Protein AF-A0A831P0S3-F1 (afdb_monomer)

Mean predicted aligned error: 8.14 Å

Secondary structure (DSSP, 8-state):
------S---S--PPPHHHHHHHHHHHHHHHHHHHHTTPEE----SEEETHHHHSTTTS-HHHHTTB-EEE-TTSS---EEEE-S-HHHHHHHHHHHHTTT-S-EEEEEEEEEEEE-TTS--EEEEEEEEEEEES--SHHHHHHHHHHHHHHHHHHT----------HHHHHHHHHHHS-HHHHHHHHHHHHTT-HHHHHTTS-SSHHHHHHHHHHH---SSHHHHHHHHHHS-TTSTTHHHH--

Structure (mmCIF, N/CA/C/O backbone):
data_AF-A0A831P0S3-F1
#
_entry.id   AF-A0A831P0S3-F1
#
loop_
_atom_site.group_PDB
_atom_site.id
_atom_site.type_symbol
_atom_site.label_atom_id
_atom_site.label_alt_id
_atom_site.label_comp_id
_atom_site.label_asym_id
_atom_site.label_entity_id
_atom_site.label_seq_id
_atom_site.pdbx_PDB_ins_code
_atom_site.Cartn_x
_atom_site.Cartn_y
_atom_site.Cartn_z
_atom_site.occupancy
_atom_site.B_iso_or_equiv
_atom_site.auth_seq_id
_atom_site.auth_comp_id
_atom_site.auth_asym_id
_atom_site.auth_atom_id
_atom_site.pdbx_PDB_model_num
ATOM 1 N N . MET A 1 1 ? 1.242 -45.789 -4.455 1.00 35.47 1 MET A N 1
ATOM 2 C CA . MET A 1 1 ? 2.510 -45.052 -4.654 1.00 35.47 1 MET A CA 1
ATOM 3 C C . MET A 1 1 ? 2.422 -43.743 -3.877 1.00 35.47 1 MET A C 1
ATOM 5 O O . MET A 1 1 ? 1.625 -42.890 -4.239 1.00 35.47 1 MET A O 1
ATOM 9 N N . LYS A 1 2 ? 3.128 -43.630 -2.744 1.00 31.50 2 LYS A N 1
ATOM 10 C CA . LYS A 1 2 ? 3.191 -42.402 -1.935 1.00 31.50 2 LYS A CA 1
ATOM 11 C C . LYS A 1 2 ? 4.230 -41.475 -2.572 1.00 31.50 2 LYS A C 1
ATOM 13 O O . LYS A 1 2 ? 5.406 -41.814 -2.548 1.00 31.50 2 LYS A O 1
ATOM 18 N N . ASN A 1 3 ? 3.820 -40.332 -3.121 1.00 32.34 3 ASN A N 1
ATOM 19 C CA . ASN A 1 3 ? 4.772 -39.299 -3.529 1.00 32.34 3 ASN A CA 1
ATOM 20 C C . ASN A 1 3 ? 5.116 -38.428 -2.320 1.00 32.34 3 ASN A C 1
ATOM 22 O O . ASN A 1 3 ? 4.375 -37.522 -1.947 1.00 32.34 3 ASN A O 1
ATOM 26 N N . HIS A 1 4 ? 6.256 -38.735 -1.707 1.00 34.88 4 HIS A N 1
ATOM 27 C CA . HIS A 1 4 ? 6.994 -37.810 -0.860 1.00 34.88 4 HIS A CA 1
ATOM 28 C C . HIS A 1 4 ? 7.481 -36.629 -1.707 1.00 34.88 4 HIS A C 1
ATOM 30 O O . HIS A 1 4 ? 8.323 -36.803 -2.583 1.00 34.88 4 HIS A O 1
ATOM 36 N N . ARG A 1 5 ? 6.990 -35.420 -1.425 1.00 37.34 5 ARG A N 1
ATOM 37 C CA . ARG A 1 5 ? 7.710 -34.183 -1.751 1.00 37.34 5 ARG A CA 1
ATOM 38 C C . ARG A 1 5 ? 8.283 -33.628 -0.453 1.00 37.34 5 ARG A C 1
ATOM 40 O O . ARG A 1 5 ? 7.625 -32.866 0.243 1.00 37.34 5 ARG A O 1
ATOM 47 N N . ASN A 1 6 ? 9.495 -34.069 -0.129 1.00 34.50 6 ASN A N 1
ATOM 48 C CA . ASN A 1 6 ? 10.379 -33.368 0.793 1.00 34.50 6 ASN A CA 1
ATOM 49 C C . ASN A 1 6 ? 11.267 -32.422 -0.020 1.00 34.50 6 ASN A C 1
ATOM 51 O O . ASN A 1 6 ? 11.887 -32.864 -0.982 1.00 34.50 6 ASN A O 1
ATOM 55 N N . GLY A 1 7 ? 11.388 -31.179 0.448 1.00 37.25 7 GLY A N 1
ATOM 56 C CA . GLY A 1 7 ? 12.599 -30.374 0.285 1.00 37.25 7 GLY A CA 1
ATOM 57 C C . GLY A 1 7 ? 12.666 -29.483 -0.955 1.00 37.25 7 GLY A C 1
ATOM 58 O O . GLY A 1 7 ? 12.830 -29.973 -2.064 1.00 37.25 7 GLY A O 1
ATOM 59 N N . ILE A 1 8 ? 12.679 -28.171 -0.691 1.00 36.34 8 ILE A N 1
ATOM 60 C CA . ILE A 1 8 ? 12.805 -27.008 -1.590 1.00 36.34 8 ILE A CA 1
ATOM 61 C C . ILE A 1 8 ? 11.439 -26.474 -2.039 1.00 36.34 8 ILE A C 1
ATOM 63 O O . ILE A 1 8 ? 10.885 -26.862 -3.065 1.00 36.34 8 ILE A O 1
ATOM 67 N N . GLY A 1 9 ? 10.888 -25.559 -1.233 1.00 39.25 9 GLY A N 1
ATOM 68 C CA . GLY A 1 9 ? 9.777 -24.705 -1.645 1.00 39.25 9 GLY A CA 1
ATOM 69 C C . GLY A 1 9 ? 10.228 -23.884 -2.847 1.00 39.25 9 GLY A C 1
ATOM 70 O O . GLY A 1 9 ? 11.102 -23.033 -2.719 1.00 39.25 9 GLY A O 1
ATOM 71 N N . SER A 1 10 ? 9.709 -24.195 -4.033 1.00 42.91 10 SER A N 1
ATOM 72 C CA . SER A 1 10 ? 10.077 -23.466 -5.239 1.00 42.91 10 SER A CA 1
ATOM 73 C C . SER A 1 10 ? 9.568 -22.035 -5.123 1.00 42.91 10 SER A C 1
ATOM 75 O O . SER A 1 10 ? 8.361 -21.818 -5.053 1.00 42.91 10 SER A O 1
ATOM 77 N N . ALA A 1 11 ? 10.482 -21.068 -5.177 1.00 53.12 11 ALA A N 1
ATOM 78 C CA . ALA A 1 11 ? 10.234 -19.632 -5.326 1.00 53.12 11 ALA A CA 1
ATOM 79 C C . ALA A 1 11 ? 9.573 -19.260 -6.680 1.00 53.12 11 ALA A C 1
ATOM 81 O O . ALA A 1 11 ? 9.816 -18.193 -7.236 1.00 53.12 11 ALA A O 1
ATOM 82 N N . ARG A 1 12 ? 8.788 -20.176 -7.257 1.00 58.75 12 ARG A N 1
ATOM 83 C CA . ARG A 1 12 ? 8.132 -20.069 -8.556 1.00 58.75 12 ARG A CA 1
ATOM 84 C C . ARG A 1 12 ? 6.642 -20.318 -8.364 1.00 58.75 12 ARG A C 1
ATOM 86 O O . ARG A 1 12 ? 6.242 -21.414 -7.972 1.00 58.75 12 ARG A O 1
ATOM 93 N N . SER A 1 13 ? 5.849 -19.292 -8.634 1.00 67.69 13 SER A N 1
ATOM 94 C CA . SER A 1 13 ? 4.396 -19.301 -8.477 1.00 67.69 13 SER A CA 1
ATOM 95 C C . SER A 1 13 ? 3.731 -19.620 -9.819 1.00 67.69 13 SER A C 1
ATOM 97 O O . SER A 1 13 ? 3.071 -18.775 -10.411 1.00 67.69 13 SER A O 1
ATOM 99 N N . ASP A 1 14 ? 3.938 -20.824 -10.353 1.00 84.00 14 ASP A N 1
ATOM 100 C CA . ASP A 1 14 ? 3.234 -21.226 -11.576 1.00 84.00 14 ASP A CA 1
ATOM 101 C C . ASP A 1 14 ? 1.739 -21.432 -11.255 1.00 84.00 14 ASP A C 1
ATOM 103 O O . ASP A 1 14 ? 1.392 -22.227 -10.379 1.00 84.00 14 ASP A O 1
ATOM 107 N N . LEU A 1 15 ? 0.845 -20.721 -11.954 1.00 87.12 15 LEU A N 1
ATOM 108 C CA . LEU A 1 15 ? -0.606 -20.901 -11.824 1.00 87.12 15 LEU A CA 1
ATOM 109 C C . LEU A 1 15 ? -1.078 -22.046 -12.724 1.00 87.12 15 LEU A C 1
ATOM 111 O O . LEU A 1 15 ? -0.823 -22.048 -13.931 1.00 87.12 15 LEU A O 1
ATOM 115 N N . LEU A 1 16 ? -1.800 -23.011 -12.154 1.00 91.62 16 LEU A N 1
ATOM 116 C CA . LEU A 1 16 ? -2.387 -24.106 -12.923 1.00 91.62 16 LEU A CA 1
ATOM 117 C C . LEU A 1 16 ? -3.651 -23.624 -13.662 1.00 91.62 16 LEU A C 1
ATOM 119 O O . LEU A 1 16 ? -4.238 -22.607 -13.282 1.00 91.62 16 LEU A O 1
ATOM 123 N N . PRO A 1 17 ? -4.135 -24.348 -14.691 1.00 92.69 17 PRO A N 1
ATOM 124 C CA . PRO A 1 17 ? -5.321 -23.938 -15.448 1.00 92.69 17 PRO A CA 1
ATOM 125 C C . PRO A 1 17 ? -6.548 -23.615 -14.576 1.00 92.69 17 PRO A C 1
ATOM 127 O O . PRO A 1 17 ? -7.247 -22.636 -14.824 1.00 92.69 17 PRO A O 1
ATOM 130 N N . GLN A 1 18 ? -6.784 -24.386 -13.512 1.00 90.31 18 GLN A N 1
ATOM 131 C CA . GLN A 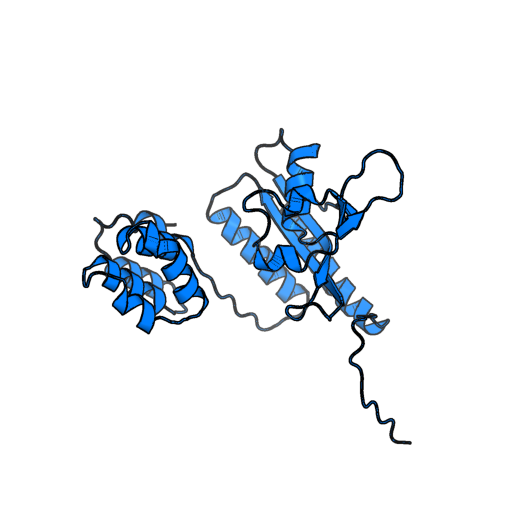1 18 ? -7.872 -24.138 -12.563 1.00 90.31 18 GLN A CA 1
ATOM 132 C C . GLN A 1 18 ? -7.665 -22.888 -11.693 1.00 90.31 18 GLN A C 1
ATOM 134 O O . GLN A 1 18 ? -8.642 -22.272 -11.262 1.00 90.31 18 GLN A O 1
ATOM 139 N N . ASP A 1 19 ? -6.414 -22.504 -11.438 1.00 91.31 19 ASP A N 1
ATOM 140 C CA . ASP A 1 19 ? -6.083 -21.315 -10.654 1.00 91.31 19 ASP A CA 1
ATOM 141 C C . ASP A 1 19 ? -6.274 -20.060 -11.503 1.00 91.31 19 ASP A C 1
ATOM 143 O O . ASP A 1 19 ? -6.833 -19.076 -11.021 1.00 91.31 19 ASP A O 1
ATOM 147 N N . ILE A 1 20 ? -5.934 -20.129 -12.796 1.00 93.19 20 ILE A N 1
ATOM 148 C CA . ILE A 1 20 ? -6.178 -19.048 -13.759 1.00 93.19 20 ILE A CA 1
ATOM 149 C C . ILE A 1 20 ? -7.663 -18.684 -13.826 1.00 93.19 20 ILE A C 1
ATOM 151 O O . ILE A 1 20 ? -7.983 -17.502 -13.872 1.00 93.19 20 ILE A O 1
ATOM 155 N N . ILE A 1 21 ? -8.584 -19.651 -13.769 1.00 93.44 21 ILE A N 1
ATOM 156 C CA . ILE A 1 21 ? -10.031 -19.358 -13.770 1.00 93.44 21 ILE A CA 1
ATOM 157 C C . ILE A 1 21 ? -10.412 -18.475 -12.572 1.00 93.44 21 ILE A C 1
ATOM 159 O O . ILE A 1 21 ? -11.120 -17.480 -12.726 1.00 93.44 21 ILE A O 1
ATOM 163 N N . LYS A 1 22 ? -9.915 -18.809 -11.376 1.00 91.69 22 LYS A N 1
ATOM 164 C CA . LYS A 1 22 ? -10.160 -18.022 -10.156 1.00 91.69 22 LYS A CA 1
ATOM 165 C C . LYS A 1 22 ? -9.485 -16.654 -10.231 1.00 91.69 22 LYS A C 1
ATOM 167 O O . LYS A 1 22 ? -10.077 -15.657 -9.832 1.00 91.69 22 LYS A O 1
ATOM 172 N N . PHE A 1 23 ? -8.276 -16.614 -10.780 1.00 92.81 23 PHE A N 1
ATOM 173 C CA . PHE A 1 23 ? -7.510 -15.393 -10.976 1.00 92.81 23 PHE A CA 1
ATOM 174 C C . PHE A 1 23 ? -8.245 -14.420 -11.910 1.00 92.81 23 PHE A C 1
ATOM 176 O O . PHE A 1 23 ? -8.525 -13.289 -11.522 1.00 92.81 23 PHE A O 1
ATOM 183 N N . ARG A 1 24 ? -8.694 -14.893 -13.081 1.00 95.00 24 ARG A N 1
ATOM 184 C CA . ARG A 1 24 ? -9.491 -14.104 -14.035 1.00 95.00 24 ARG A CA 1
ATOM 185 C C . ARG A 1 24 ? -10.815 -13.630 -13.443 1.00 95.00 24 ARG A C 1
ATOM 187 O O . ARG A 1 24 ? -11.241 -12.520 -13.752 1.00 95.00 24 ARG A O 1
ATOM 194 N N . LYS A 1 25 ? -11.460 -14.429 -12.583 1.00 95.25 25 LYS A N 1
ATOM 195 C CA . LYS A 1 25 ? -12.675 -14.003 -11.868 1.00 95.25 25 LYS A CA 1
ATOM 196 C C . LYS A 1 25 ? -12.403 -12.764 -11.008 1.00 95.25 25 LYS A C 1
ATOM 198 O O . LYS A 1 25 ? -13.195 -11.829 -11.043 1.00 95.25 25 LYS A O 1
ATOM 203 N N . MET A 1 26 ? -11.289 -12.752 -10.274 1.00 95.75 26 MET A N 1
ATOM 204 C CA . MET A 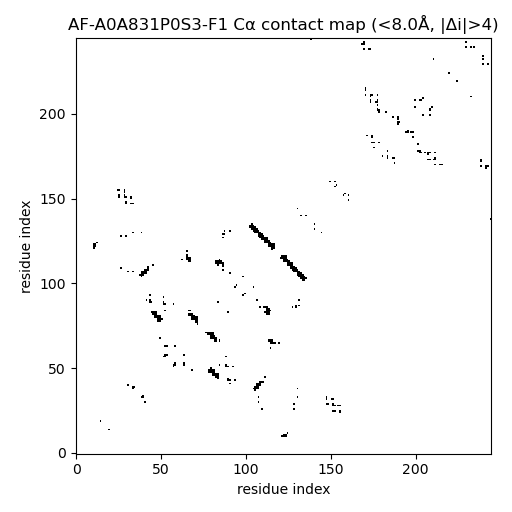1 26 ? -10.889 -11.615 -9.440 1.00 95.75 26 MET A CA 1
ATOM 205 C C . MET A 1 26 ? -10.561 -10.375 -10.285 1.00 95.75 26 MET A C 1
ATOM 207 O O . MET A 1 26 ? -11.067 -9.295 -9.999 1.00 95.75 26 MET A O 1
ATOM 211 N N . GLU A 1 27 ? -9.767 -10.531 -11.348 1.00 96.81 27 GLU A N 1
ATOM 212 C CA . GLU A 1 27 ? -9.429 -9.430 -12.263 1.00 96.81 27 GLU A CA 1
ATOM 213 C C . GLU A 1 27 ? -10.676 -8.825 -12.922 1.00 96.81 27 GLU A C 1
ATOM 215 O O . GLU A 1 27 ? -10.832 -7.608 -12.963 1.00 96.81 27 GLU A O 1
ATOM 220 N N . THR A 1 28 ? -11.590 -9.677 -13.400 1.00 97.44 28 THR A N 1
ATOM 221 C CA . THR A 1 28 ? -12.838 -9.242 -14.044 1.00 97.44 28 THR A CA 1
ATOM 222 C C . THR A 1 28 ? -13.712 -8.484 -13.054 1.00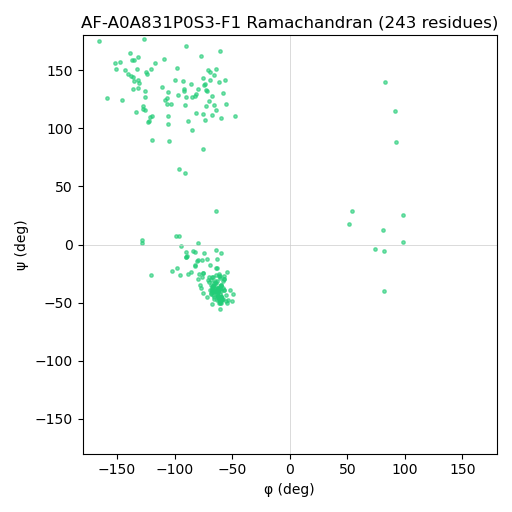 97.44 28 THR A C 1
ATOM 224 O O . THR A 1 28 ? -14.168 -7.385 -13.359 1.00 97.44 28 THR A O 1
ATOM 227 N N . ALA A 1 29 ? -13.896 -9.033 -11.846 1.00 97.62 29 ALA A N 1
ATOM 228 C CA . ALA A 1 29 ? -14.642 -8.362 -10.790 1.00 97.62 29 ALA A CA 1
ATOM 229 C C . ALA A 1 29 ? -14.059 -6.970 -10.510 1.00 97.62 29 ALA A C 1
ATOM 231 O O . ALA A 1 29 ? -14.801 -5.993 -10.514 1.00 97.62 29 ALA A O 1
ATOM 232 N N . PHE A 1 30 ? -12.739 -6.871 -10.350 1.00 98.25 30 PHE A N 1
ATOM 233 C CA . PHE A 1 30 ? -12.043 -5.616 -10.086 1.00 98.25 30 PHE A CA 1
ATOM 234 C C . PHE A 1 30 ? -12.227 -4.581 -11.206 1.00 98.25 30 PHE A C 1
ATOM 236 O O . PHE A 1 30 ? -12.719 -3.482 -10.948 1.00 98.25 30 PHE A O 1
ATOM 243 N N . LEU A 1 31 ? -11.897 -4.933 -12.455 1.00 98.12 31 LEU A N 1
ATOM 244 C CA . LEU A 1 31 ? -11.975 -4.001 -13.587 1.00 98.12 31 LEU A CA 1
ATOM 245 C C . LEU A 1 31 ? -13.400 -3.516 -13.844 1.00 98.12 31 LEU A C 1
ATOM 247 O O . LEU A 1 31 ? -13.604 -2.346 -14.166 1.00 98.12 31 LEU A O 1
ATOM 251 N N . GLU A 1 32 ? -14.399 -4.385 -13.673 1.00 97.94 32 GLU A N 1
ATOM 252 C CA . GLU A 1 32 ? -15.800 -3.991 -13.796 1.00 97.94 32 GLU A CA 1
ATOM 253 C C . GLU A 1 32 ? -16.179 -2.894 -12.797 1.00 97.94 32 GLU A C 1
ATOM 255 O O . GLU A 1 32 ? -16.834 -1.930 -13.197 1.00 97.94 32 GLU A O 1
ATOM 260 N N . ARG A 1 33 ? -15.756 -3.007 -11.527 1.00 97.94 33 ARG A N 1
ATOM 261 C CA . ARG A 1 33 ? -16.055 -1.990 -10.505 1.00 97.94 33 ARG A CA 1
ATOM 262 C C . ARG A 1 33 ? -15.251 -0.725 -10.760 1.00 97.94 33 ARG A C 1
ATOM 264 O O . ARG A 1 33 ? -15.835 0.351 -10.791 1.00 97.94 33 ARG A O 1
ATOM 271 N N . CYS A 1 34 ? -13.956 -0.836 -11.049 1.00 98.19 34 CYS A N 1
ATOM 272 C CA . CYS A 1 34 ? -13.138 0.311 -11.444 1.00 98.19 34 CYS A CA 1
ATOM 273 C C . CYS A 1 34 ? -13.802 1.117 -12.572 1.00 98.19 34 CYS A C 1
ATOM 275 O O . CYS A 1 34 ? -13.997 2.325 -12.437 1.00 98.19 34 CYS A O 1
ATOM 277 N N . ARG A 1 35 ? -14.258 0.444 -13.636 1.00 97.75 35 ARG A N 1
ATOM 278 C CA . ARG A 1 35 ? -14.943 1.087 -14.764 1.00 97.75 35 ARG A CA 1
ATOM 279 C C . ARG A 1 35 ? -16.258 1.760 -14.359 1.00 97.75 35 ARG A C 1
ATOM 281 O O . ARG A 1 35 ? -16.565 2.831 -14.874 1.00 97.75 35 ARG A O 1
ATOM 288 N N . GLN A 1 36 ? -17.041 1.153 -13.464 1.00 97.62 36 GLN A N 1
ATOM 289 C CA . GLN A 1 36 ? -18.292 1.741 -12.959 1.00 97.62 36 GLN A CA 1
ATOM 290 C C . GLN A 1 36 ? -18.059 3.046 -12.185 1.00 97.62 36 GLN A C 1
ATOM 292 O O . GLN A 1 36 ? -18.902 3.936 -12.241 1.00 97.62 36 GLN A O 1
ATOM 297 N N . PHE A 1 37 ? -16.909 3.175 -11.521 1.00 97.31 37 PHE A N 1
ATOM 298 C CA . PHE A 1 37 ? -16.513 4.363 -10.758 1.00 97.31 37 PHE A CA 1
ATOM 299 C C . PHE A 1 37 ? -15.616 5.337 -11.545 1.00 97.31 37 PHE A C 1
ATOM 301 O O . PHE A 1 37 ? -15.122 6.320 -10.993 1.00 97.31 37 PHE A O 1
ATOM 308 N N . GLY A 1 38 ? -15.423 5.097 -12.846 1.00 97.50 38 GLY A N 1
ATOM 309 C CA . GLY A 1 38 ? -14.669 5.988 -13.731 1.00 97.50 38 GLY A CA 1
ATOM 310 C C . GLY A 1 38 ? -13.146 5.845 -13.659 1.00 97.50 38 GLY A C 1
ATOM 311 O O . GLY A 1 38 ? -12.445 6.692 -14.207 1.00 97.50 38 GLY A O 1
ATOM 312 N N . TYR A 1 39 ? -12.622 4.788 -13.030 1.00 98.38 39 TYR A N 1
ATOM 313 C CA . TYR A 1 39 ? -11.191 4.482 -13.065 1.00 98.38 39 TYR A CA 1
ATOM 314 C C . TYR A 1 39 ? -10.795 3.948 -14.441 1.00 98.38 39 TYR A C 1
ATOM 316 O O . TYR A 1 39 ? -11.449 3.057 -14.993 1.00 98.38 39 TYR A O 1
ATOM 324 N N . GLN A 1 40 ? -9.703 4.482 -14.979 1.00 97.81 40 GLN A N 1
ATOM 325 C CA . GLN A 1 40 ? -9.134 4.070 -16.256 1.00 97.81 40 GLN A CA 1
ATOM 326 C C . GLN A 1 40 ? -7.998 3.074 -16.037 1.00 97.81 40 GLN A C 1
ATOM 328 O O . GLN A 1 40 ? -7.073 3.338 -15.270 1.00 97.81 40 GLN A O 1
ATOM 333 N N . GLU A 1 41 ? -8.051 1.936 -16.726 1.00 98.12 41 GLU A N 1
ATOM 334 C CA . GLU A 1 41 ? -6.969 0.958 -16.662 1.00 98.12 41 GLU A CA 1
ATOM 335 C C . GLU A 1 41 ? -5.703 1.521 -17.319 1.00 98.12 41 GLU A C 1
ATOM 337 O O . GLU A 1 41 ? -5.722 1.968 -18.469 1.00 98.12 41 GLU A O 1
ATOM 342 N N . ILE A 1 42 ? -4.594 1.470 -16.587 1.00 97.81 42 ILE A N 1
ATOM 343 C CA . ILE A 1 42 ? -3.257 1.795 -17.068 1.00 97.81 42 ILE A CA 1
ATOM 344 C C . ILE A 1 42 ? -2.372 0.555 -16.999 1.00 97.81 42 ILE A C 1
ATOM 346 O O . ILE A 1 42 ? -2.581 -0.357 -16.198 1.00 97.81 42 ILE A O 1
ATOM 350 N N . LYS A 1 43 ? -1.332 0.546 -17.831 1.00 96.44 43 LYS A N 1
ATOM 351 C CA . LYS A 1 43 ? -0.304 -0.489 -17.819 1.00 96.44 43 LYS A CA 1
ATOM 352 C C . LYS A 1 43 ? 1.060 0.164 -17.882 1.00 96.44 43 LYS A C 1
ATOM 354 O O . LYS A 1 43 ? 1.408 0.794 -18.878 1.00 96.44 43 LYS A O 1
ATOM 359 N N . THR A 1 44 ? 1.825 0.031 -16.811 1.00 97.00 44 THR A N 1
ATOM 360 C CA . THR A 1 44 ? 3.158 0.623 -16.717 1.00 97.00 44 THR A CA 1
ATOM 361 C C . THR A 1 44 ? 4.224 -0.352 -17.229 1.00 97.00 44 THR A C 1
ATOM 363 O O . THR A 1 44 ? 3.944 -1.528 -17.496 1.00 97.00 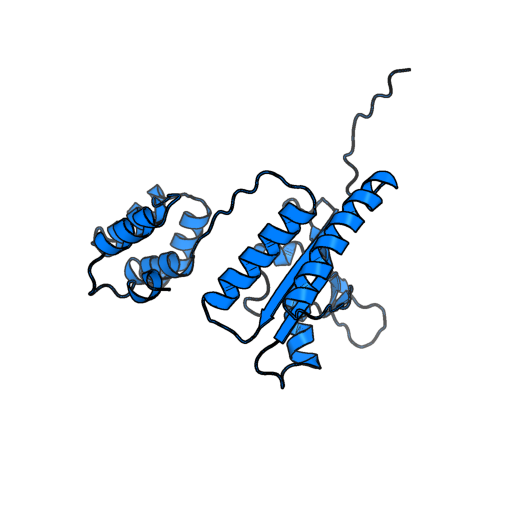44 THR A O 1
ATOM 366 N N . SER A 1 45 ? 5.466 0.113 -17.388 1.00 95.88 45 SER A N 1
ATOM 367 C CA . SER A 1 45 ? 6.596 -0.717 -17.833 1.00 95.88 45 SER A CA 1
ATOM 368 C C . SER A 1 45 ? 7.076 -1.647 -16.721 1.00 95.88 45 SER A C 1
ATOM 370 O O . SER A 1 45 ? 7.157 -1.233 -15.570 1.00 95.88 45 SER A O 1
ATOM 372 N N . THR A 1 46 ? 7.369 -2.914 -17.026 1.00 96.12 46 THR A N 1
ATOM 373 C CA . THR A 1 46 ? 7.868 -3.876 -16.018 1.00 96.12 46 THR A CA 1
ATOM 374 C C . THR A 1 46 ? 9.302 -3.572 -15.590 1.00 96.12 46 THR A C 1
ATOM 376 O O . THR A 1 46 ? 9.678 -3.860 -14.457 1.00 96.12 46 THR A O 1
ATOM 379 N N . ILE A 1 47 ? 10.096 -3.006 -16.499 1.00 95.00 47 ILE A N 1
ATOM 380 C CA . ILE A 1 47 ? 11.449 -2.518 -16.243 1.00 95.00 47 ILE A CA 1
ATOM 381 C C . ILE A 1 47 ? 11.390 -0.994 -16.270 1.00 95.00 47 ILE A C 1
ATOM 383 O O . ILE A 1 47 ? 10.927 -0.416 -17.253 1.00 95.00 47 ILE A O 1
ATOM 387 N N . GLU A 1 48 ? 11.846 -0.357 -15.196 1.00 94.69 48 GLU A N 1
ATOM 388 C CA . GLU A 1 48 ? 11.796 1.096 -15.019 1.00 94.69 48 GLU A CA 1
ATOM 389 C C . GLU A 1 48 ? 13.127 1.639 -14.478 1.00 94.69 48 GLU A C 1
ATOM 391 O O . GLU A 1 48 ? 13.910 0.883 -13.891 1.00 94.69 48 GLU A O 1
ATOM 396 N N . PRO A 1 49 ? 13.424 2.939 -14.658 1.00 93.81 49 PRO A N 1
ATOM 397 C CA . PRO A 1 49 ? 14.627 3.543 -14.096 1.00 93.81 49 PRO A CA 1
ATOM 398 C C . PRO A 1 49 ? 14.669 3.383 -12.573 1.00 93.81 49 PRO A C 1
ATOM 400 O O . PRO A 1 49 ? 13.721 3.740 -11.880 1.00 93.81 49 PRO A O 1
ATOM 403 N N . LEU A 1 50 ? 15.786 2.902 -12.019 1.00 94.44 50 LEU A N 1
ATOM 404 C CA . LEU A 1 50 ? 15.906 2.643 -10.576 1.00 94.44 50 LEU A CA 1
ATOM 405 C C . LEU A 1 50 ? 15.639 3.902 -9.732 1.00 94.44 50 LEU A C 1
ATOM 407 O O . LEU A 1 50 ? 15.144 3.802 -8.609 1.00 94.44 50 LEU A O 1
ATOM 411 N N . HIS A 1 51 ? 15.961 5.085 -10.263 1.00 93.31 51 HIS A N 1
ATOM 412 C CA . HIS A 1 51 ? 15.867 6.340 -9.523 1.00 93.31 51 HIS A CA 1
ATOM 413 C C . HIS A 1 51 ? 14.439 6.671 -9.062 1.00 93.31 51 HIS A C 1
ATOM 415 O O . HIS A 1 51 ? 14.301 7.308 -8.020 1.00 93.31 51 HIS A O 1
ATOM 421 N N . ILE A 1 52 ? 13.387 6.199 -9.750 1.00 95.06 52 ILE A N 1
ATOM 422 C CA . ILE A 1 52 ? 11.997 6.455 -9.326 1.00 95.06 52 ILE A CA 1
ATOM 423 C C . ILE A 1 52 ? 11.686 5.778 -7.984 1.00 95.06 52 ILE A C 1
ATOM 425 O O . ILE A 1 52 ? 10.971 6.332 -7.158 1.00 95.06 52 ILE A O 1
ATOM 429 N N . PHE A 1 53 ? 12.294 4.617 -7.723 1.00 94.56 53 PHE A N 1
ATOM 430 C CA . PHE A 1 53 ? 12.155 3.885 -6.460 1.00 94.56 53 PHE A CA 1
ATOM 431 C C . PHE A 1 53 ? 13.089 4.419 -5.364 1.00 94.56 53 PHE A C 1
ATOM 433 O O . PHE A 1 53 ? 12.878 4.148 -4.184 1.00 94.56 53 PHE A O 1
ATOM 440 N N . MET A 1 54 ? 14.132 5.164 -5.747 1.00 93.19 54 MET A N 1
ATOM 441 C CA . MET A 1 54 ? 15.070 5.818 -4.826 1.00 93.19 54 MET A CA 1
ATOM 442 C C . MET A 1 54 ? 14.642 7.236 -4.440 1.00 93.19 54 MET A C 1
ATOM 444 O O . MET A 1 54 ? 15.258 7.825 -3.549 1.00 93.19 54 MET A O 1
ATOM 448 N N . ALA A 1 55 ? 13.632 7.796 -5.109 1.00 91.88 55 ALA A N 1
ATOM 449 C CA . ALA A 1 55 ? 13.119 9.117 -4.797 1.00 91.88 55 ALA A CA 1
ATOM 450 C C . ALA A 1 55 ? 12.691 9.194 -3.323 1.00 91.88 55 ALA A C 1
ATOM 452 O O . ALA A 1 55 ? 12.157 8.239 -2.750 1.00 91.88 55 ALA A O 1
ATOM 453 N N . THR A 1 56 ? 12.958 10.336 -2.687 1.00 86.69 56 THR A N 1
ATOM 454 C CA . THR A 1 56 ? 12.679 10.541 -1.263 1.00 86.69 56 THR A CA 1
ATOM 455 C C . THR A 1 56 ? 11.212 10.256 -0.959 1.00 86.69 56 THR A C 1
ATOM 457 O O . THR A 1 56 ? 10.326 10.890 -1.519 1.00 86.69 56 THR A O 1
ATOM 460 N N . GLY A 1 57 ? 10.961 9.305 -0.058 1.00 82.56 57 GLY A N 1
ATOM 461 C CA . GLY A 1 57 ? 9.607 8.928 0.352 1.00 82.56 57 GLY A CA 1
ATOM 462 C C . GLY A 1 57 ? 8.881 7.964 -0.591 1.00 82.56 57 GLY A C 1
ATOM 463 O O . GLY A 1 57 ? 7.823 7.482 -0.207 1.00 82.56 57 GLY A O 1
ATOM 464 N N . ALA A 1 58 ? 9.445 7.624 -1.757 1.00 88.88 58 ALA A N 1
ATOM 465 C CA . ALA A 1 58 ? 8.814 6.690 -2.690 1.00 88.88 58 ALA A CA 1
ATOM 466 C C . ALA A 1 58 ? 8.767 5.269 -2.115 1.00 88.88 58 ALA A C 1
ATOM 468 O O . ALA A 1 58 ? 7.709 4.653 -2.050 1.00 88.88 58 ALA A O 1
ATOM 469 N N . LEU A 1 59 ? 9.906 4.759 -1.638 1.00 90.56 59 LEU A N 1
ATOM 470 C CA . LEU A 1 59 ? 9.997 3.430 -1.045 1.00 90.56 59 LEU A CA 1
ATOM 471 C C . LEU A 1 59 ? 10.740 3.473 0.294 1.00 90.56 59 LEU A C 1
ATOM 473 O O . LEU A 1 59 ? 11.738 4.179 0.457 1.00 90.56 59 LEU A O 1
ATOM 477 N N . ALA A 1 60 ? 10.279 2.684 1.269 1.00 87.19 60 ALA A N 1
ATOM 478 C CA . ALA A 1 60 ? 10.958 2.582 2.556 1.00 87.19 60 ALA A CA 1
ATOM 479 C C . ALA A 1 60 ? 12.394 2.034 2.375 1.00 87.19 60 ALA A C 1
ATOM 481 O O . ALA A 1 60 ? 12.584 1.070 1.627 1.00 87.19 60 ALA A O 1
ATOM 482 N N . PRO A 1 61 ? 13.410 2.550 3.099 1.00 86.62 61 PRO A N 1
ATOM 483 C CA . PRO A 1 61 ? 14.802 2.111 2.934 1.00 86.62 61 PRO A CA 1
ATOM 484 C C . PRO A 1 61 ? 15.027 0.606 3.141 1.00 86.62 61 PRO A C 1
ATOM 486 O O . PRO A 1 61 ? 15.938 0.016 2.563 1.00 86.62 61 PRO A O 1
ATOM 489 N N . GLU A 1 62 ? 14.205 -0.025 3.983 1.00 85.06 62 GLU A N 1
ATOM 490 C CA . GLU A 1 62 ? 14.219 -1.474 4.201 1.00 85.06 62 GLU A CA 1
ATOM 491 C C . GLU A 1 62 ? 13.754 -2.265 2.974 1.00 85.06 62 GLU A C 1
ATOM 493 O O . GLU A 1 62 ? 14.347 -3.292 2.659 1.00 85.06 62 GLU A O 1
ATOM 498 N N . LEU A 1 63 ? 12.775 -1.737 2.239 1.00 87.50 63 LEU A N 1
ATOM 499 C CA . LEU A 1 63 ? 12.239 -2.335 1.020 1.00 87.50 63 LEU A CA 1
ATOM 500 C C . LEU A 1 63 ? 13.140 -2.069 -0.190 1.00 87.50 63 LEU A C 1
ATOM 502 O O . LEU A 1 63 ? 13.218 -2.913 -1.079 1.00 87.50 63 LEU A O 1
ATOM 506 N N . LEU A 1 64 ? 13.867 -0.945 -0.210 1.00 89.69 64 LEU A N 1
ATOM 507 C CA . LEU A 1 64 ? 14.798 -0.612 -1.294 1.00 89.69 64 LEU A CA 1
ATOM 508 C C . LEU A 1 64 ? 15.902 -1.670 -1.458 1.00 89.69 64 LEU A C 1
ATOM 510 O O . LEU A 1 64 ? 16.287 -1.997 -2.577 1.00 89.69 64 LEU A O 1
ATOM 514 N N . ARG A 1 65 ? 16.366 -2.271 -0.352 1.00 88.69 65 ARG A N 1
ATOM 515 C CA . ARG A 1 65 ? 17.347 -3.375 -0.383 1.00 88.69 65 ARG A CA 1
ATOM 516 C C . ARG A 1 65 ? 16.818 -4.639 -1.065 1.00 88.69 65 ARG A C 1
ATOM 518 O O . ARG A 1 65 ? 17.612 -5.464 -1.513 1.00 88.69 65 ARG A O 1
ATOM 525 N N . ASN A 1 66 ? 15.498 -4.769 -1.158 1.00 90.38 66 ASN A N 1
ATOM 526 C CA . ASN A 1 66 ? 14.829 -5.918 -1.749 1.00 90.38 66 ASN A CA 1
ATOM 527 C C . ASN A 1 66 ? 14.486 -5.692 -3.232 1.00 90.38 66 ASN A C 1
ATOM 529 O O . ASN A 1 66 ? 13.959 -6.600 -3.870 1.00 90.38 66 ASN A O 1
ATOM 533 N N . VAL A 1 67 ? 14.786 -4.523 -3.804 1.00 92.69 67 VAL A N 1
ATOM 534 C CA . VAL A 1 67 ? 14.520 -4.221 -5.218 1.00 92.69 67 VAL A CA 1
ATOM 535 C C . VAL A 1 67 ? 15.481 -4.988 -6.127 1.00 92.69 67 VAL A C 1
ATOM 537 O O . VAL A 1 67 ? 16.700 -4.973 -5.939 1.00 92.69 67 VAL A O 1
ATOM 540 N N . TYR A 1 68 ? 14.940 -5.633 -7.163 1.00 92.56 68 TYR A N 1
ATOM 541 C CA . TYR A 1 68 ? 15.757 -6.173 -8.247 1.00 92.56 68 TYR A CA 1
ATOM 542 C C . TYR A 1 68 ? 16.225 -5.040 -9.142 1.00 92.56 68 TYR A C 1
ATOM 544 O O . TYR A 1 68 ? 15.413 -4.441 -9.838 1.00 92.56 68 TYR A O 1
ATOM 552 N N . SER A 1 69 ? 17.529 -4.772 -9.138 1.00 92.25 69 SER A N 1
ATOM 553 C CA . SER A 1 69 ? 18.146 -3.796 -10.029 1.00 92.25 69 SER A CA 1
ATOM 554 C C . SER A 1 69 ? 19.277 -4.408 -10.839 1.00 92.25 69 SER A C 1
ATOM 556 O O . SER A 1 69 ? 19.969 -5.326 -10.388 1.00 92.25 69 SER A O 1
ATOM 558 N N . PHE A 1 70 ? 19.454 -3.883 -12.044 1.00 90.88 70 PHE A N 1
ATOM 559 C CA . PHE A 1 70 ? 20.401 -4.366 -13.037 1.00 90.88 70 PHE A CA 1
ATOM 560 C C . PHE A 1 70 ? 21.099 -3.178 -13.692 1.00 90.88 70 PHE A C 1
ATOM 562 O O . PHE A 1 70 ? 20.598 -2.051 -13.679 1.00 90.88 70 PHE A O 1
ATOM 569 N N . LEU A 1 71 ? 22.265 -3.443 -14.270 1.00 89.12 71 LEU A N 1
ATOM 570 C CA . LEU A 1 71 ? 22.875 -2.519 -15.214 1.00 89.12 71 LEU A CA 1
ATOM 571 C C . LEU A 1 71 ? 22.223 -2.741 -16.574 1.00 89.12 71 LEU A C 1
ATOM 573 O O . LEU A 1 71 ? 22.151 -3.886 -17.027 1.00 89.12 71 LEU A O 1
ATOM 577 N N . ASP A 1 72 ? 21.768 -1.665 -17.207 1.00 83.19 72 ASP A N 1
ATOM 578 C CA . ASP A 1 72 ? 21.335 -1.732 -18.595 1.00 83.19 72 ASP A CA 1
ATOM 579 C C . ASP A 1 72 ? 22.553 -2.004 -19.498 1.00 83.19 72 ASP A C 1
ATOM 581 O O . ASP A 1 72 ? 23.475 -1.192 -19.614 1.00 83.19 72 ASP A O 1
ATOM 585 N N . TRP A 1 73 ? 22.584 -3.199 -20.092 1.00 71.75 73 TRP A N 1
ATOM 586 C CA . TRP A 1 73 ? 23.671 -3.664 -20.957 1.00 71.75 73 TRP A CA 1
ATOM 587 C C . TRP A 1 73 ? 23.654 -3.009 -22.350 1.00 71.75 73 TRP A C 1
ATOM 589 O O . TRP A 1 73 ? 24.616 -3.184 -23.096 1.00 71.75 73 TRP A O 1
ATOM 599 N N . GLY A 1 74 ? 22.619 -2.225 -22.690 1.00 65.94 74 GLY A N 1
ATOM 600 C CA . GLY A 1 74 ? 22.437 -1.560 -23.991 1.00 65.94 74 GLY A CA 1
ATOM 601 C C . GLY A 1 74 ? 23.477 -0.494 -24.365 1.00 65.94 74 GLY A C 1
ATOM 602 O O . GLY A 1 74 ? 23.485 -0.022 -25.499 1.00 65.94 74 GLY A O 1
ATOM 603 N N . GLY A 1 75 ? 24.406 -0.166 -23.463 1.00 57.75 75 GLY A N 1
ATOM 604 C CA . GLY A 1 75 ? 25.554 0.690 -23.748 1.00 57.75 75 GLY A CA 1
ATOM 605 C C . GLY A 1 75 ? 25.233 2.187 -23.685 1.00 57.75 75 GLY A C 1
ATOM 606 O O . GLY A 1 75 ? 24.210 2.658 -24.160 1.00 57.75 75 GLY A O 1
ATOM 607 N N . TRP A 1 76 ? 26.180 2.939 -23.123 1.00 54.75 76 TRP A N 1
ATOM 608 C CA . TRP A 1 76 ? 26.250 4.407 -23.010 1.00 54.75 76 TRP A CA 1
ATOM 609 C C . TRP A 1 76 ? 25.480 5.090 -21.875 1.00 54.75 76 TRP A C 1
ATOM 611 O O . TRP A 1 76 ? 26.071 5.975 -21.261 1.00 54.75 76 TRP A O 1
ATOM 621 N N . SER A 1 77 ? 24.260 4.685 -21.509 1.00 64.19 77 SER A N 1
ATOM 622 C CA . SER A 1 77 ? 23.542 5.375 -20.413 1.00 64.19 77 SER A CA 1
ATOM 623 C C . SER A 1 77 ? 24.173 5.119 -19.033 1.00 64.19 77 SER A C 1
ATOM 625 O O . SER A 1 77 ? 24.156 5.992 -18.168 1.00 64.19 77 SER A O 1
ATOM 627 N N . ARG A 1 78 ? 24.759 3.924 -18.817 1.00 64.25 78 ARG A N 1
ATOM 628 C CA . ARG A 1 78 ? 25.147 3.401 -17.482 1.00 64.25 78 ARG A CA 1
ATOM 629 C C . ARG A 1 78 ? 23.996 3.448 -16.466 1.00 64.25 78 ARG A C 1
ATOM 631 O O . ARG A 1 78 ? 24.236 3.362 -15.258 1.00 64.25 78 ARG A O 1
ATOM 638 N N . GLU A 1 79 ? 22.760 3.584 -16.930 1.00 77.50 79 GLU A N 1
ATOM 639 C CA . GLU A 1 79 ? 21.622 3.742 -16.046 1.00 77.50 79 GLU A CA 1
ATOM 640 C C . GLU A 1 79 ? 21.288 2.413 -15.376 1.00 77.50 79 GLU A C 1
ATOM 642 O O . GLU A 1 79 ? 21.344 1.327 -15.963 1.00 77.50 79 GLU A O 1
ATOM 647 N N . ARG A 1 80 ? 20.976 2.505 -14.084 1.00 90.56 80 ARG A N 1
ATOM 648 C CA . ARG A 1 80 ? 20.435 1.376 -13.342 1.00 90.56 80 ARG A CA 1
ATOM 649 C C . ARG A 1 80 ? 18.946 1.321 -13.610 1.00 90.56 80 ARG A C 1
ATOM 651 O O . ARG A 1 80 ? 18.237 2.298 -13.377 1.00 90.56 80 ARG A O 1
ATOM 658 N N . VAL A 1 81 ? 18.486 0.155 -14.021 1.00 93.38 81 VAL A N 1
ATOM 659 C CA . VAL A 1 81 ? 17.066 -0.156 -14.143 1.00 93.38 81 VAL A CA 1
ATOM 660 C C . VAL A 1 81 ? 16.672 -1.146 -13.060 1.00 93.38 81 VAL A C 1
ATOM 662 O O . VAL A 1 81 ? 17.522 -1.824 -12.477 1.00 93.38 81 VAL A O 1
ATOM 665 N N . ALA A 1 82 ? 15.384 -1.213 -12.770 1.00 94.75 82 ALA A N 1
ATOM 666 C CA . ALA A 1 82 ? 14.808 -2.133 -11.813 1.00 94.75 82 ALA A CA 1
ATOM 667 C C . ALA A 1 82 ? 13.578 -2.820 -12.398 1.00 94.75 82 ALA A C 1
ATOM 669 O O . ALA A 1 82 ? 12.878 -2.240 -13.227 1.00 94.75 82 ALA A O 1
ATOM 670 N N . LEU A 1 83 ? 13.300 -4.044 -11.945 1.00 95.62 83 LEU A N 1
ATOM 671 C CA . LEU A 1 83 ? 11.937 -4.559 -12.070 1.00 95.62 83 LEU A CA 1
ATOM 672 C C . LEU A 1 83 ? 11.025 -3.712 -11.187 1.00 95.62 83 LEU A C 1
ATOM 674 O O . LEU A 1 83 ? 11.438 -3.297 -10.101 1.00 95.62 83 LEU A O 1
ATOM 678 N N . ARG A 1 84 ? 9.785 -3.508 -11.632 1.00 95.44 84 ARG A N 1
ATOM 679 C CA . ARG A 1 84 ? 8.750 -2.814 -10.868 1.00 95.44 84 ARG A CA 1
ATOM 680 C C . ARG A 1 84 ? 8.679 -3.342 -9.440 1.00 95.44 84 ARG A C 1
ATOM 682 O O . ARG A 1 84 ? 8.263 -4.477 -9.215 1.00 95.44 84 ARG A O 1
ATOM 689 N N . ALA A 1 85 ? 9.080 -2.517 -8.481 1.00 94.12 85 ALA A N 1
ATOM 690 C CA . ALA A 1 85 ? 9.091 -2.891 -7.069 1.00 94.12 85 ALA A CA 1
ATOM 691 C C . ALA A 1 85 ? 7.760 -2.602 -6.363 1.00 94.12 85 ALA A C 1
ATOM 693 O O . ALA A 1 85 ? 7.454 -3.242 -5.354 1.00 94.12 85 ALA A O 1
ATOM 694 N N . ASP A 1 86 ? 7.002 -1.642 -6.892 1.00 94.75 86 ASP A N 1
ATOM 695 C CA . ASP A 1 86 ? 5.755 -1.131 -6.338 1.00 94.75 86 ASP A CA 1
ATOM 696 C C . ASP A 1 86 ? 4.947 -0.461 -7.461 1.00 94.75 86 ASP A C 1
ATOM 698 O O . ASP A 1 86 ? 5.481 0.392 -8.173 1.00 94.75 86 ASP A O 1
ATOM 702 N N . SER A 1 87 ? 3.690 -0.866 -7.645 1.00 95.81 87 SER A N 1
ATOM 703 C CA . SER A 1 87 ? 2.846 -0.343 -8.725 1.00 95.81 87 SER A CA 1
ATOM 704 C C . SER A 1 87 ? 2.315 1.069 -8.468 1.00 95.81 87 SER A C 1
ATOM 706 O O . SER A 1 87 ? 2.061 1.784 -9.434 1.00 95.81 87 SER A O 1
ATOM 708 N N . THR A 1 88 ? 2.206 1.518 -7.214 1.00 96.12 88 THR A N 1
ATOM 709 C CA . THR A 1 88 ? 1.788 2.891 -6.893 1.00 96.12 88 THR A CA 1
ATOM 710 C C . THR A 1 88 ? 2.859 3.889 -7.333 1.00 96.12 88 THR A C 1
ATOM 712 O O . THR A 1 88 ? 2.540 4.911 -7.938 1.00 96.12 88 THR A O 1
ATOM 715 N N . ILE A 1 89 ? 4.145 3.572 -7.131 1.00 96.62 89 ILE A N 1
ATOM 716 C CA . ILE A 1 89 ? 5.262 4.407 -7.619 1.00 96.62 89 ILE A CA 1
ATOM 717 C C . ILE A 1 89 ? 5.245 4.497 -9.154 1.00 96.62 89 ILE A C 1
ATOM 719 O O . ILE A 1 89 ? 5.389 5.585 -9.718 1.00 96.62 89 ILE A O 1
ATOM 723 N N . SER A 1 90 ? 5.026 3.374 -9.843 1.00 97.00 90 SER A N 1
ATOM 724 C CA . SER A 1 90 ? 4.923 3.334 -11.307 1.00 97.00 90 SER A CA 1
ATOM 725 C C . SER A 1 90 ? 3.707 4.106 -11.827 1.00 97.00 90 SER A C 1
ATOM 727 O O . SER A 1 90 ? 3.811 4.807 -12.836 1.00 97.00 90 SER A O 1
ATOM 729 N N . ALA A 1 91 ? 2.566 4.018 -11.137 1.00 97.06 91 ALA A N 1
ATOM 730 C CA . ALA A 1 91 ? 1.358 4.776 -11.451 1.00 97.06 91 ALA A CA 1
ATOM 731 C C . ALA A 1 91 ? 1.563 6.285 -11.238 1.00 97.06 91 ALA A C 1
ATOM 733 O O . ALA A 1 91 ? 1.175 7.081 -12.093 1.00 97.06 91 ALA A O 1
ATOM 734 N N . ALA A 1 92 ? 2.247 6.686 -10.162 1.00 95.88 92 ALA A N 1
ATOM 735 C CA . ALA A 1 92 ? 2.612 8.078 -9.914 1.00 95.88 92 ALA A CA 1
ATOM 736 C C . ALA A 1 92 ? 3.541 8.628 -11.010 1.00 95.88 92 ALA A C 1
ATOM 738 O O . ALA A 1 92 ? 3.300 9.718 -11.528 1.00 95.88 92 ALA A O 1
ATOM 739 N N . ARG A 1 93 ? 4.556 7.860 -11.436 1.00 96.06 93 ARG A N 1
ATOM 740 C CA . ARG A 1 93 ? 5.389 8.221 -12.597 1.00 96.06 93 ARG A CA 1
ATOM 741 C C . ARG A 1 93 ? 4.538 8.353 -13.862 1.00 96.06 93 ARG A C 1
ATOM 743 O O . ARG A 1 93 ? 4.649 9.347 -14.571 1.00 96.06 93 ARG A O 1
ATOM 750 N N . TYR A 1 94 ? 3.671 7.377 -14.138 1.00 97.00 94 TYR A N 1
ATOM 751 C CA . TYR A 1 94 ? 2.776 7.424 -15.294 1.00 97.00 94 TYR A CA 1
ATOM 752 C C . TYR A 1 94 ? 1.915 8.696 -15.298 1.00 97.00 94 TYR A C 1
ATOM 754 O O . TYR A 1 94 ? 1.802 9.344 -16.339 1.00 97.00 94 TYR A O 1
ATOM 762 N N . TYR A 1 95 ? 1.363 9.078 -14.142 1.00 96.44 95 TYR A N 1
ATOM 763 C CA . TYR A 1 95 ? 0.625 10.326 -13.973 1.00 96.44 95 TYR A CA 1
ATOM 764 C C . TYR A 1 95 ? 1.491 11.552 -14.292 1.00 96.44 95 TYR A C 1
ATOM 766 O O . TYR A 1 95 ? 1.088 12.379 -15.107 1.00 96.44 95 TYR A O 1
ATOM 774 N N . LEU A 1 96 ? 2.690 11.650 -13.712 1.00 95.00 96 LEU A N 1
ATOM 775 C CA . LEU A 1 96 ? 3.593 12.785 -13.935 1.00 95.00 96 LEU A CA 1
ATOM 776 C C . LEU A 1 96 ? 3.999 12.939 -15.407 1.00 95.00 96 LEU A C 1
ATOM 778 O O . LEU A 1 96 ? 4.078 14.061 -15.907 1.00 95.00 96 LEU A O 1
ATOM 782 N N . ASP A 1 97 ? 4.216 11.825 -16.102 1.00 95.88 97 ASP A N 1
ATOM 783 C CA . ASP A 1 97 ? 4.665 11.825 -17.495 1.00 95.88 97 ASP A CA 1
ATOM 784 C C . ASP A 1 97 ? 3.531 12.134 -18.485 1.00 95.88 97 ASP A C 1
ATOM 786 O O . ASP A 1 97 ? 3.769 12.773 -19.509 1.00 95.88 97 ASP A O 1
ATOM 790 N N . ASN A 1 98 ? 2.304 11.678 -18.203 1.00 96.31 98 ASN A N 1
ATOM 791 C CA . ASN A 1 98 ? 1.229 11.643 -19.206 1.00 96.31 98 ASN A CA 1
ATOM 792 C C . ASN A 1 98 ? -0.007 12.466 -18.834 1.00 96.31 98 ASN A C 1
ATOM 794 O O . ASN A 1 98 ? -0.751 12.880 -19.719 1.00 96.31 98 ASN A O 1
ATOM 798 N N . LEU A 1 99 ? -0.264 12.669 -17.542 1.00 94.12 99 LEU A N 1
ATOM 799 C CA . LEU A 1 99 ? -1.547 13.163 -17.044 1.00 94.12 99 LEU A CA 1
ATOM 800 C C . LEU A 1 99 ? -1.432 14.374 -16.113 1.00 94.12 99 LEU A C 1
ATOM 802 O O . LEU A 1 99 ? -2.465 14.828 -15.636 1.00 94.12 99 LEU A O 1
ATOM 806 N N . LYS A 1 100 ? -0.235 14.930 -15.894 1.00 92.56 100 LYS A N 1
ATOM 807 C CA . LYS A 1 100 ? 0.021 16.033 -14.945 1.00 92.56 100 LYS A CA 1
ATOM 808 C C . LYS A 1 100 ? -0.842 17.290 -15.129 1.00 92.56 100 LYS A C 1
ATOM 810 O O . LYS A 1 100 ? -0.992 18.060 -14.191 1.00 92.56 100 LYS A O 1
ATOM 815 N N . GLU A 1 101 ? -1.370 17.512 -16.333 1.00 94.81 101 GLU A N 1
ATOM 816 C CA . GLU A 1 101 ? -2.253 18.647 -16.645 1.00 94.81 101 GLU A CA 1
ATOM 817 C C . GLU A 1 101 ? -3.682 18.440 -16.107 1.00 94.81 101 GLU A C 1
ATOM 819 O O . GLU A 1 101 ? -4.480 19.373 -16.067 1.00 94.81 101 GLU A O 1
ATOM 824 N N . ASN A 1 102 ? -4.021 17.218 -15.688 1.00 94.44 102 ASN A N 1
ATOM 825 C CA . ASN A 1 102 ? -5.300 16.893 -15.076 1.00 94.44 102 ASN A CA 1
ATOM 826 C C . ASN A 1 102 ? -5.173 17.046 -13.562 1.00 94.44 102 ASN A C 1
ATOM 828 O O . ASN A 1 102 ? -4.396 16.340 -12.926 1.00 94.44 102 ASN A O 1
ATOM 832 N N . SER A 1 103 ? -5.983 17.924 -12.974 1.00 92.56 103 SER A N 1
ATOM 833 C CA . SER A 1 103 ? -5.994 18.150 -11.525 1.00 92.56 103 SER A CA 1
ATOM 834 C C . SER A 1 103 ? -6.556 16.975 -10.726 1.00 92.56 103 SER A C 1
ATOM 836 O O . SER A 1 103 ? -6.359 16.925 -9.520 1.00 92.56 103 SER A O 1
ATOM 838 N N . HIS A 1 104 ? -7.282 16.065 -11.380 1.00 96.25 104 HIS A N 1
ATOM 839 C CA . HIS A 1 104 ? -7.901 14.895 -10.771 1.00 96.25 104 HIS A CA 1
ATOM 840 C C . HIS A 1 104 ? -7.886 13.731 -11.760 1.00 96.25 104 HIS A C 1
ATOM 842 O O . HIS A 1 104 ? -8.380 13.867 -12.881 1.00 96.25 104 HIS A O 1
ATOM 848 N N . VAL A 1 105 ? -7.317 12.593 -11.363 1.00 97.12 105 VAL A N 1
ATOM 849 C CA . VAL A 1 105 ? -7.307 11.370 -12.172 1.00 97.12 105 VAL A CA 1
ATOM 850 C C . VAL A 1 105 ? -7.634 10.145 -11.334 1.00 97.12 105 VAL A C 1
ATOM 852 O O . VAL A 1 105 ? -7.210 10.017 -10.188 1.00 97.12 105 VAL A O 1
ATOM 855 N N . LYS A 1 106 ? -8.352 9.207 -11.950 1.00 98.06 106 LYS A N 1
ATOM 856 C CA . LYS A 1 106 ? -8.668 7.898 -11.383 1.00 98.06 106 LYS A CA 1
ATOM 857 C C . LYS A 1 106 ? -8.095 6.826 -12.294 1.00 98.06 106 LYS A C 1
ATOM 859 O O . LYS A 1 106 ? -8.568 6.651 -13.417 1.00 98.06 106 LYS A O 1
ATOM 864 N N . VAL A 1 107 ? -7.072 6.121 -11.829 1.00 98.25 107 VAL A N 1
ATOM 865 C CA . VAL A 1 107 ? -6.402 5.066 -12.601 1.00 98.25 107 VAL A CA 1
ATOM 866 C C . VAL A 1 107 ? -6.418 3.751 -11.843 1.00 98.25 107 VAL A C 1
ATOM 868 O O . VAL A 1 107 ? -6.348 3.738 -10.620 1.00 98.25 107 VAL A O 1
ATOM 871 N N . CYS A 1 108 ? -6.511 2.634 -12.549 1.00 98.56 108 CYS A N 1
ATOM 872 C CA . CYS A 1 108 ? -6.371 1.306 -11.963 1.00 98.56 108 CYS A CA 1
ATOM 873 C C . CYS A 1 108 ? -5.409 0.446 -12.774 1.00 98.56 108 CYS A C 1
ATOM 875 O O . CYS A 1 108 ? -5.099 0.755 -13.921 1.00 98.56 108 CYS A O 1
ATOM 877 N N . TYR A 1 109 ? -4.901 -0.621 -12.172 1.00 98.19 109 TYR A N 1
ATOM 878 C CA . TYR A 1 109 ? -3.916 -1.482 -12.804 1.00 98.19 109 TYR A CA 1
ATOM 879 C C . TYR A 1 109 ? -4.013 -2.922 -12.303 1.00 98.19 109 TYR A C 1
ATOM 881 O O . TYR A 1 109 ? -4.391 -3.192 -11.159 1.00 98.19 109 TYR A O 1
ATOM 889 N N . ILE A 1 110 ? -3.629 -3.842 -13.187 1.00 97.06 110 ILE A N 1
ATOM 890 C CA . ILE A 1 110 ? -3.426 -5.265 -12.914 1.00 97.06 110 ILE A CA 1
ATOM 891 C C . ILE A 1 110 ? -1.995 -5.600 -13.299 1.00 97.06 110 ILE A C 1
ATOM 893 O O . ILE A 1 110 ? -1.635 -5.635 -14.478 1.00 97.06 110 ILE A O 1
ATOM 897 N N . GLU A 1 111 ? -1.151 -5.791 -12.298 1.00 95.19 111 GLU A N 1
ATOM 898 C CA . GLU A 1 111 ? 0.288 -5.745 -12.481 1.00 95.19 111 GLU A CA 1
ATOM 899 C C . GLU A 1 111 ? 1.026 -6.692 -11.547 1.00 95.19 111 GLU A C 1
ATOM 901 O O . GLU A 1 111 ? 0.550 -7.042 -10.471 1.00 95.19 111 GLU A O 1
ATOM 906 N N . ASN A 1 112 ? 2.239 -7.063 -11.948 1.00 92.75 112 ASN A N 1
ATOM 907 C CA . ASN A 1 112 ? 3.145 -7.805 -11.086 1.00 92.75 112 ASN A CA 1
ATOM 908 C C . ASN A 1 112 ? 4.158 -6.835 -10.490 1.00 92.75 112 ASN A C 1
ATOM 910 O O . ASN A 1 112 ? 4.655 -5.950 -11.192 1.00 92.75 112 ASN A O 1
ATOM 914 N N . HIS A 1 113 ? 4.503 -7.040 -9.223 1.00 91.50 113 HIS A N 1
ATOM 915 C CA . HIS A 1 113 ? 5.647 -6.389 -8.603 1.00 91.50 113 HIS A CA 1
ATOM 916 C C . HIS A 1 113 ? 6.653 -7.422 -8.092 1.00 91.50 113 HIS A C 1
ATOM 918 O O . HIS A 1 113 ? 6.307 -8.547 -7.716 1.00 91.50 113 HIS A O 1
ATOM 924 N N . PHE A 1 114 ? 7.919 -7.017 -8.070 1.00 92.25 114 PHE A N 1
ATOM 925 C CA . PHE A 1 114 ? 9.063 -7.891 -7.864 1.00 92.25 114 PHE A CA 1
ATOM 926 C C . PHE A 1 114 ? 9.932 -7.354 -6.736 1.00 92.25 114 PHE A C 1
ATOM 928 O O . PHE A 1 114 ? 10.533 -6.283 -6.843 1.00 92.25 114 PHE A O 1
ATOM 935 N N . ARG A 1 115 ? 10.039 -8.121 -5.651 1.00 88.56 115 ARG A N 1
ATOM 936 C CA . ARG A 1 115 ? 10.944 -7.829 -4.533 1.00 88.56 115 ARG A CA 1
ATOM 937 C C . ARG A 1 115 ? 11.519 -9.124 -3.982 1.00 88.56 115 ARG A C 1
ATOM 939 O O . ARG A 1 115 ? 10.872 -10.161 -4.039 1.00 88.56 115 ARG A O 1
ATOM 946 N N . ARG A 1 116 ? 12.728 -9.068 -3.440 1.00 86.81 116 ARG A N 1
ATOM 947 C CA . ARG A 1 116 ? 13.314 -10.165 -2.663 1.00 86.81 116 ARG A CA 1
ATOM 948 C C . ARG A 1 116 ? 12.562 -10.313 -1.339 1.00 86.81 116 ARG A C 1
ATOM 950 O O . ARG A 1 116 ? 12.080 -9.319 -0.794 1.00 86.81 116 ARG A O 1
ATOM 957 N N . GLY A 1 117 ? 12.472 -11.537 -0.820 1.00 76.38 117 GLY A N 1
ATOM 958 C CA . GLY A 1 117 ? 11.994 -11.769 0.547 1.00 76.38 117 GLY A CA 1
ATOM 959 C C . GLY A 1 117 ? 12.878 -11.079 1.597 1.00 76.38 117 GLY A C 1
ATOM 960 O O . GLY A 1 117 ? 13.997 -10.667 1.295 1.00 76.38 117 GLY A O 1
ATOM 961 N N . ASP A 1 118 ? 12.407 -10.986 2.842 1.00 69.31 118 ASP A N 1
ATOM 962 C CA . ASP A 1 118 ? 13.109 -10.271 3.928 1.00 69.31 118 ASP A CA 1
ATOM 963 C C . ASP A 1 118 ? 14.495 -10.854 4.256 1.00 69.31 118 ASP A C 1
ATOM 965 O O . ASP A 1 118 ? 15.383 -10.146 4.729 1.00 69.31 118 ASP A O 1
ATOM 969 N N . THR A 1 119 ? 14.708 -12.139 3.965 1.00 70.25 119 THR A N 1
ATOM 970 C CA . THR A 1 119 ? 16.001 -12.831 4.095 1.00 70.25 119 THR A CA 1
ATOM 971 C C . THR A 1 119 ? 16.915 -12.633 2.879 1.00 70.25 119 THR A C 1
ATOM 973 O O . THR A 1 119 ? 18.055 -13.092 2.880 1.00 70.25 119 THR A O 1
ATOM 976 N N . GLY A 1 120 ? 16.425 -11.974 1.824 1.00 62.38 120 GLY A N 1
ATOM 977 C CA . GLY A 1 120 ? 17.133 -11.715 0.570 1.00 62.38 120 GLY A CA 1
ATOM 978 C C . GLY A 1 120 ? 17.296 -12.928 -0.353 1.00 62.38 120 GLY A C 1
ATOM 979 O O . GLY A 1 120 ? 17.831 -12.765 -1.449 1.00 62.38 120 GLY A O 1
ATOM 980 N N . GLN A 1 121 ? 16.857 -14.119 0.071 1.00 62.44 121 GLN A N 1
ATOM 981 C CA . GLN A 1 121 ? 17.087 -15.386 -0.639 1.00 62.44 121 GLN 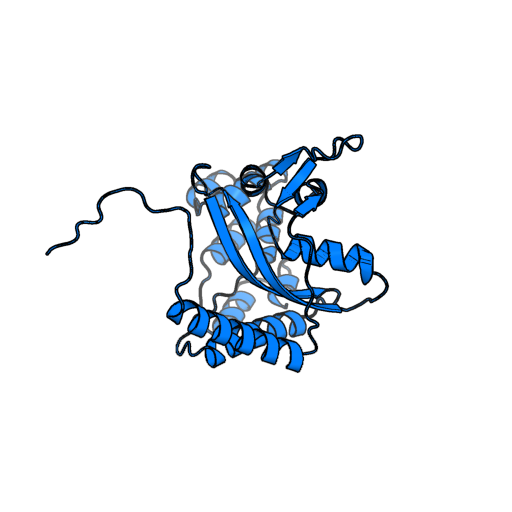A CA 1
ATOM 982 C C . GLN A 1 121 ? 15.922 -15.791 -1.548 1.00 62.44 121 GLN A C 1
ATOM 984 O O . GLN A 1 121 ? 16.142 -16.450 -2.563 1.00 62.44 121 GLN A O 1
ATOM 989 N N . ASP A 1 122 ? 14.706 -15.351 -1.230 1.00 72.94 122 ASP A N 1
ATOM 990 C CA . ASP A 1 122 ? 13.518 -15.749 -1.977 1.00 72.94 122 ASP A CA 1
ATOM 991 C C . ASP A 1 122 ? 13.245 -14.791 -3.131 1.00 72.94 122 ASP A C 1
ATOM 993 O O . ASP A 1 122 ? 13.132 -13.572 -2.942 1.00 72.94 122 ASP A O 1
ATOM 997 N N . VAL A 1 123 ? 13.111 -15.358 -4.331 1.00 68.69 123 VAL A N 1
ATOM 998 C CA . VAL A 1 123 ? 12.538 -14.639 -5.463 1.00 68.69 123 VAL A CA 1
ATOM 999 C C . VAL A 1 123 ? 11.042 -14.496 -5.247 1.00 68.69 123 VAL A C 1
ATOM 1001 O O . VAL A 1 123 ? 10.344 -15.496 -5.127 1.00 68.69 123 VAL A O 1
ATOM 1004 N N . SER A 1 124 ? 10.550 -13.258 -5.165 1.00 81.56 124 SER A N 1
ATOM 1005 C CA . SER A 1 124 ? 9.123 -12.994 -4.978 1.00 81.56 124 SER A CA 1
ATOM 1006 C C . SER A 1 124 ? 8.593 -12.107 -6.099 1.00 81.56 124 SER A C 1
ATOM 1008 O O . SER A 1 124 ? 8.796 -10.892 -6.127 1.00 81.56 124 SER A O 1
ATOM 1010 N N . GLU A 1 125 ? 7.860 -12.752 -6.997 1.00 88.38 125 GLU A N 1
ATOM 1011 C CA . GLU A 1 125 ? 6.879 -12.136 -7.881 1.00 88.38 125 GLU A CA 1
ATOM 1012 C C . GLU A 1 125 ? 5.512 -12.178 -7.193 1.00 88.38 125 GLU A C 1
ATOM 1014 O O . GLU A 1 125 ? 5.107 -13.213 -6.655 1.00 88.38 125 GLU A O 1
ATOM 1019 N N . ARG A 1 126 ? 4.805 -11.047 -7.189 1.00 88.50 126 ARG A N 1
ATOM 1020 C CA . ARG A 1 126 ? 3.444 -10.951 -6.658 1.00 88.50 126 ARG A CA 1
ATOM 1021 C C . ARG A 1 126 ? 2.549 -10.252 -7.655 1.00 88.50 126 ARG A C 1
ATOM 1023 O O . ARG A 1 126 ? 2.943 -9.238 -8.219 1.00 88.50 126 ARG A O 1
ATOM 1030 N N . TRP A 1 127 ? 1.336 -10.761 -7.800 1.00 90.62 127 TRP A N 1
ATOM 1031 C CA . TRP A 1 127 ? 0.284 -10.097 -8.553 1.00 90.62 127 TRP A CA 1
ATOM 1032 C C . TRP A 1 127 ? -0.466 -9.111 -7.668 1.00 90.62 127 TRP A C 1
ATOM 1034 O O . TRP A 1 127 ? -0.781 -9.411 -6.514 1.00 90.62 127 TRP A O 1
ATOM 1044 N N . GLN A 1 128 ? -0.763 -7.949 -8.226 1.00 93.19 128 GLN A N 1
ATOM 1045 C CA . GLN A 1 128 ? -1.423 -6.851 -7.553 1.00 93.19 128 GLN A CA 1
ATOM 1046 C C . GLN A 1 128 ? -2.499 -6.260 -8.459 1.00 93.19 128 GLN A C 1
ATOM 1048 O O . GLN A 1 128 ? -2.283 -5.989 -9.639 1.00 93.19 128 GLN A O 1
ATOM 1053 N N . LEU A 1 129 ? -3.658 -6.041 -7.854 1.00 96.00 129 LEU A N 1
ATOM 1054 C CA . LEU A 1 129 ? -4.712 -5.185 -8.371 1.00 96.00 129 LEU A CA 1
ATOM 1055 C C . LEU A 1 129 ? -4.663 -3.918 -7.525 1.00 96.00 129 LEU A C 1
ATOM 1057 O O . LEU A 1 129 ? -4.586 -4.016 -6.298 1.00 96.00 129 LEU A O 1
ATOM 1061 N N . GLY A 1 130 ? -4.666 -2.750 -8.151 1.00 96.88 130 GLY A N 1
ATOM 1062 C CA . GLY A 1 130 ? -4.605 -1.489 -7.423 1.00 96.88 130 GLY A CA 1
ATOM 1063 C C . GLY A 1 130 ? -5.271 -0.360 -8.182 1.00 96.88 130 GLY A C 1
ATOM 1064 O O . GLY A 1 130 ? -5.446 -0.426 -9.398 1.00 96.88 130 GLY A O 1
ATOM 1065 N N . MET A 1 131 ? -5.690 0.656 -7.440 1.00 97.56 131 MET A N 1
ATOM 1066 C CA . MET A 1 131 ? -6.298 1.861 -7.980 1.00 97.56 131 MET A CA 1
ATOM 1067 C C . MET A 1 131 ? -5.738 3.072 -7.247 1.00 97.56 131 MET A C 1
ATOM 1069 O O . MET A 1 131 ? -5.483 2.993 -6.049 1.00 97.56 131 MET A O 1
ATOM 1073 N N . GLU A 1 132 ? -5.572 4.172 -7.966 1.00 97.44 132 GLU A N 1
ATOM 1074 C CA . GLU A 1 132 ? -5.089 5.439 -7.436 1.00 97.44 132 GLU A CA 1
ATOM 1075 C C . GLU A 1 132 ? -6.105 6.521 -7.801 1.00 97.44 132 GLU A C 1
ATOM 1077 O O . GLU A 1 132 ? -6.465 6.679 -8.974 1.00 97.44 132 GLU A O 1
ATOM 1082 N N . ASN A 1 133 ? -6.559 7.260 -6.791 1.00 97.19 133 ASN A N 1
ATOM 1083 C CA . ASN A 1 133 ? -7.313 8.492 -6.966 1.00 97.19 133 ASN A CA 1
ATOM 1084 C C . ASN A 1 133 ? -6.380 9.663 -6.633 1.00 97.19 133 ASN A C 1
ATOM 1086 O O . ASN A 1 133 ? -6.054 9.898 -5.472 1.00 97.19 133 ASN A O 1
ATOM 1090 N N . ILE A 1 134 ? -5.881 10.348 -7.660 1.00 96.25 134 ILE A N 1
ATOM 1091 C CA . ILE A 1 134 ? -4.849 11.379 -7.525 1.00 96.25 134 ILE A CA 1
ATOM 1092 C C . ILE A 1 134 ? -5.499 12.741 -7.729 1.00 96.25 134 ILE A C 1
ATOM 1094 O O . ILE A 1 134 ? -6.109 12.978 -8.769 1.00 96.25 134 ILE A O 1
ATOM 1098 N N . GLY A 1 135 ? -5.319 13.643 -6.763 1.00 93.62 135 GLY A N 1
ATOM 1099 C CA . GLY A 1 135 ? -5.812 15.023 -6.833 1.00 93.62 135 GLY A CA 1
ATOM 1100 C C . GLY A 1 135 ? -7.136 15.291 -6.109 1.00 93.62 135 GLY A C 1
ATOM 1101 O O . GLY A 1 135 ? -7.609 16.422 -6.131 1.00 93.62 135 GLY A O 1
ATOM 1102 N N . ASP A 1 136 ? -7.705 14.286 -5.438 1.00 93.75 136 ASP A N 1
ATOM 1103 C CA . ASP A 1 136 ? -8.887 14.410 -4.574 1.00 93.75 136 ASP A CA 1
ATOM 1104 C C . ASP A 1 136 ? -8.541 13.944 -3.151 1.00 93.75 136 ASP A C 1
ATOM 1106 O O . ASP A 1 136 ? -8.295 12.758 -2.920 1.00 93.75 136 ASP A O 1
ATOM 1110 N N . ASP A 1 137 ? -8.481 14.889 -2.209 1.00 90.44 137 ASP A N 1
ATOM 1111 C CA . ASP A 1 137 ? -8.103 14.675 -0.806 1.00 90.44 137 ASP A CA 1
ATOM 1112 C C . ASP A 1 137 ? -9.305 14.551 0.148 1.00 90.44 137 ASP A C 1
ATOM 1114 O O . ASP A 1 137 ? -9.134 14.494 1.376 1.00 90.44 137 ASP A O 1
ATOM 1118 N N . SER A 1 138 ? -10.518 14.492 -0.408 1.00 92.19 138 SER A N 1
ATOM 1119 C CA . SER A 1 138 ? -11.750 14.374 0.361 1.00 92.19 138 SER A CA 1
ATOM 1120 C C . SER A 1 138 ? -11.895 12.992 1.005 1.00 92.19 138 SER A C 1
ATOM 1122 O O . SER A 1 138 ? -11.493 11.974 0.448 1.00 92.19 138 SER A O 1
ATOM 1124 N N . SER A 1 139 ? -12.570 12.919 2.154 1.00 90.38 139 SER A N 1
ATOM 1125 C CA . SER A 1 139 ? -12.916 11.630 2.777 1.00 90.38 139 SER A CA 1
ATOM 1126 C C . SER A 1 139 ? -13.865 10.787 1.914 1.00 90.38 139 SER A C 1
ATOM 1128 O O . SER A 1 139 ? -13.936 9.569 2.069 1.00 90.38 139 SER A O 1
ATOM 1130 N N . LEU A 1 140 ? -14.577 11.409 0.966 1.00 93.50 140 LEU A N 1
ATOM 1131 C CA . LEU A 1 140 ? -15.396 10.698 -0.015 1.00 93.50 140 LEU A CA 1
ATOM 1132 C C . LEU A 1 140 ? -14.538 9.859 -0.969 1.00 93.50 140 LEU A C 1
ATOM 1134 O O . LEU A 1 140 ? -14.948 8.752 -1.310 1.00 93.50 140 LEU A O 1
ATOM 1138 N N . SER A 1 141 ? -13.350 10.345 -1.342 1.00 94.56 141 SER A N 1
ATOM 1139 C CA . SER A 1 141 ? -12.362 9.588 -2.122 1.00 94.56 141 SER A CA 1
ATOM 1140 C C . SER A 1 141 ? -11.925 8.315 -1.387 1.00 94.56 141 SER A C 1
ATOM 1142 O O . SER A 1 141 ? -11.968 7.221 -1.955 1.00 94.56 141 SER A O 1
ATOM 1144 N N . ASP A 1 142 ? -11.606 8.431 -0.093 1.00 93.12 142 ASP A N 1
ATOM 1145 C CA . ASP A 1 142 ? -11.230 7.285 0.745 1.00 93.12 142 ASP A CA 1
ATOM 1146 C C . ASP A 1 142 ? -12.370 6.255 0.835 1.00 93.12 142 ASP A C 1
ATOM 1148 O O . ASP A 1 142 ? -12.161 5.050 0.661 1.00 93.12 142 ASP A O 1
ATOM 1152 N N . VAL A 1 143 ? -13.602 6.729 1.068 1.00 95.00 143 VAL A N 1
ATOM 1153 C CA . VAL A 1 143 ? -14.804 5.881 1.130 1.00 95.00 143 VAL A CA 1
ATOM 1154 C C . VAL A 1 143 ? -15.062 5.182 -0.202 1.00 95.00 143 VAL A C 1
ATOM 1156 O O . VAL A 1 143 ? -15.414 4.002 -0.203 1.00 95.00 143 VAL A O 1
ATOM 1159 N N . GLU A 1 144 ? -14.873 5.869 -1.327 1.00 96.69 144 GLU A N 1
ATOM 1160 C CA . GLU A 1 144 ? -15.032 5.293 -2.661 1.00 96.69 144 GLU A CA 1
ATOM 1161 C C . GLU A 1 144 ? -14.061 4.126 -2.887 1.00 96.69 144 GLU A C 1
ATOM 1163 O O . GLU A 1 144 ? -14.496 3.034 -3.258 1.00 96.69 144 GLU A O 1
ATOM 1168 N N . ILE A 1 145 ? -12.768 4.312 -2.606 1.00 96.25 145 ILE A N 1
ATOM 1169 C CA . ILE A 1 145 ? -11.750 3.261 -2.769 1.00 96.25 145 ILE A CA 1
ATOM 1170 C C . ILE A 1 145 ? -12.069 2.056 -1.874 1.00 96.25 145 ILE A C 1
ATOM 1172 O O . ILE A 1 145 ? -12.028 0.908 -2.330 1.00 96.25 145 ILE A O 1
ATOM 1176 N N . ILE A 1 146 ? -12.436 2.303 -0.610 1.00 95.81 146 ILE A N 1
ATOM 1177 C CA . ILE A 1 146 ? -12.842 1.249 0.330 1.00 95.81 146 ILE A CA 1
ATOM 1178 C C . ILE A 1 146 ? -14.062 0.494 -0.204 1.00 95.81 146 ILE A C 1
ATOM 1180 O O . ILE A 1 146 ? -14.091 -0.739 -0.173 1.00 95.81 146 ILE A O 1
ATOM 1184 N N . PHE A 1 147 ? -15.063 1.216 -0.707 1.00 96.25 147 PHE A N 1
ATOM 1185 C CA . PHE A 1 147 ? -16.271 0.622 -1.261 1.00 96.25 147 PHE A CA 1
ATOM 1186 C C . PHE A 1 147 ? -15.950 -0.277 -2.459 1.00 96.25 147 PHE A C 1
ATOM 1188 O O . PHE A 1 147 ? -16.382 -1.430 -2.483 1.00 96.25 147 PHE A O 1
ATOM 1195 N N . ILE A 1 148 ? -15.146 0.204 -3.412 1.00 97.12 148 ILE A N 1
ATOM 1196 C CA . ILE A 1 148 ? -14.738 -0.572 -4.591 1.00 97.12 148 ILE A CA 1
ATOM 1197 C C . ILE A 1 148 ? -13.968 -1.827 -4.171 1.00 97.12 148 ILE A C 1
ATOM 1199 O O . ILE A 1 148 ? -14.217 -2.908 -4.711 1.00 97.12 148 ILE A O 1
ATOM 1203 N N . ALA A 1 149 ? -13.060 -1.721 -3.197 1.00 95.75 149 ALA A N 1
ATOM 1204 C CA . ALA A 1 149 ? -12.301 -2.861 -2.693 1.00 95.75 149 ALA A CA 1
ATOM 1205 C C . ALA A 1 149 ? -13.216 -3.934 -2.073 1.00 95.75 149 ALA A C 1
ATOM 1207 O O . ALA A 1 149 ? -13.096 -5.118 -2.400 1.00 95.75 149 ALA A O 1
ATOM 1208 N N . LEU A 1 150 ? -14.164 -3.531 -1.221 1.00 95.56 150 LEU A N 1
ATOM 1209 C CA . LEU A 1 150 ? -15.119 -4.447 -0.591 1.00 95.56 150 LEU A CA 1
ATOM 1210 C C . LEU A 1 150 ? -16.082 -5.073 -1.609 1.00 95.56 150 LEU A C 1
ATOM 1212 O O . LEU A 1 150 ? -16.316 -6.282 -1.561 1.00 95.56 150 LEU A O 1
ATOM 1216 N N . ASP A 1 151 ? -16.611 -4.285 -2.548 1.00 95.38 151 ASP A N 1
ATOM 1217 C CA . ASP A 1 151 ? -17.513 -4.799 -3.583 1.00 95.38 151 ASP A CA 1
ATOM 1218 C C . ASP A 1 151 ? -16.790 -5.753 -4.543 1.00 95.38 151 ASP A C 1
ATOM 1220 O O . ASP A 1 151 ? -17.342 -6.784 -4.927 1.00 95.38 151 ASP A O 1
ATOM 1224 N N . THR A 1 152 ? -15.517 -5.483 -4.850 1.00 96.12 152 THR A N 1
ATOM 1225 C CA . THR A 1 152 ? -14.663 -6.394 -5.627 1.00 96.12 152 THR A CA 1
ATOM 1226 C C . THR A 1 152 ? -14.510 -7.744 -4.925 1.00 96.12 152 THR A C 1
ATOM 1228 O O . THR A 1 152 ? -14.708 -8.788 -5.550 1.00 96.12 152 THR A O 1
ATOM 1231 N N . LEU A 1 153 ? -14.198 -7.752 -3.622 1.00 95.12 153 LEU A N 1
ATOM 1232 C CA . LEU A 1 153 ? -14.077 -8.989 -2.841 1.00 95.12 153 LEU A CA 1
ATOM 1233 C C . LEU A 1 153 ? -15.406 -9.752 -2.798 1.00 95.12 153 LEU A C 1
ATOM 1235 O O . LEU A 1 153 ? -15.449 -10.956 -3.060 1.00 95.12 153 LEU A O 1
ATOM 1239 N N . LYS A 1 154 ? -16.514 -9.052 -2.554 1.00 94.69 154 LYS A N 1
ATOM 1240 C CA . LYS A 1 154 ? -17.846 -9.659 -2.568 1.00 94.69 154 LYS A CA 1
ATOM 1241 C C . LYS A 1 154 ? -18.164 -10.292 -3.926 1.00 94.69 154 LYS A C 1
ATOM 1243 O O . LYS A 1 154 ? -18.580 -11.447 -3.987 1.00 94.69 154 LYS A O 1
ATOM 1248 N N . ALA A 1 155 ? -17.910 -9.582 -5.024 1.00 93.88 155 ALA A N 1
ATOM 1249 C CA . ALA A 1 155 ? -18.129 -10.071 -6.385 1.00 93.88 155 ALA A CA 1
ATOM 1250 C C . ALA A 1 155 ? -17.232 -11.270 -6.748 1.00 93.88 155 ALA A C 1
ATOM 1252 O O . ALA A 1 155 ? -17.650 -12.187 -7.462 1.00 93.88 155 ALA A O 1
ATOM 1253 N N . ALA A 1 156 ? -16.013 -11.315 -6.208 1.00 93.06 156 ALA A N 1
ATOM 1254 C CA . ALA A 1 156 ? -15.118 -12.456 -6.351 1.00 93.06 156 ALA A CA 1
ATOM 1255 C C . ALA A 1 156 ? -15.567 -13.689 -5.534 1.00 93.06 156 ALA A C 1
ATOM 1257 O O . ALA A 1 156 ? -15.122 -14.805 -5.823 1.00 93.06 156 ALA A O 1
ATOM 1258 N N . GLY A 1 157 ? -16.529 -13.538 -4.617 1.00 93.38 157 GLY A N 1
ATOM 1259 C CA . GLY A 1 157 ? -17.115 -14.617 -3.813 1.00 93.38 157 GLY A CA 1
ATOM 1260 C C . GLY A 1 157 ? -16.522 -14.742 -2.410 1.00 93.38 157 GLY A C 1
ATOM 1261 O O . GLY A 1 157 ? -16.510 -15.838 -1.858 1.00 93.38 157 GLY A O 1
ATOM 1262 N N . PHE A 1 158 ? -15.985 -13.655 -1.855 1.00 92.75 158 PHE A N 1
ATOM 1263 C CA . PHE A 1 158 ? -15.581 -13.600 -0.453 1.00 92.75 158 PHE A CA 1
ATOM 1264 C C . PHE A 1 158 ? -16.774 -13.153 0.401 1.00 92.75 158 PHE A C 1
ATOM 1266 O O . PHE A 1 158 ? -17.147 -11.981 0.388 1.00 92.75 158 PHE A O 1
ATOM 1273 N N . ASP A 1 159 ? -17.367 -14.094 1.139 1.00 85.69 159 ASP A N 1
ATOM 1274 C CA . ASP A 1 159 ? -18.601 -13.859 1.908 1.00 85.69 159 ASP A CA 1
ATOM 1275 C C . ASP A 1 159 ? -18.375 -13.059 3.200 1.00 85.69 159 ASP A C 1
ATOM 1277 O O . ASP A 1 159 ? -19.263 -12.338 3.656 1.00 85.69 159 ASP A O 1
ATOM 1281 N N . THR A 1 160 ? -17.177 -13.164 3.780 1.00 84.88 160 THR A N 1
ATOM 1282 C CA . THR A 1 160 ? -16.809 -12.485 5.027 1.00 84.88 160 THR A CA 1
ATOM 1283 C C . THR A 1 160 ? -15.523 -11.700 4.827 1.00 84.88 160 THR A C 1
ATOM 1285 O O . THR A 1 160 ? -14.466 -12.271 4.556 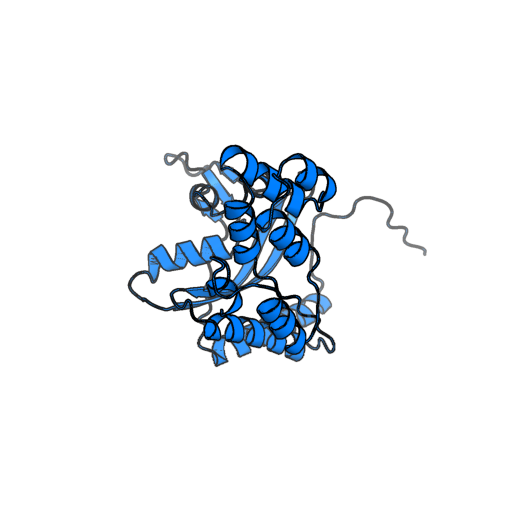1.00 84.88 160 THR A O 1
ATOM 1288 N N . THR A 1 161 ? -15.600 -10.386 5.021 1.00 87.69 161 THR A N 1
ATOM 1289 C CA . THR A 1 161 ? -14.461 -9.468 4.937 1.00 87.69 161 THR A CA 1
ATOM 1290 C C . THR A 1 161 ? -14.355 -8.651 6.215 1.00 87.69 161 THR A C 1
ATOM 1292 O O . THR A 1 161 ? -15.343 -8.067 6.660 1.00 87.69 161 THR A O 1
ATOM 1295 N N . TYR A 1 162 ? -13.153 -8.568 6.781 1.00 88.56 162 TYR A N 1
ATOM 1296 C CA . TYR A 1 162 ? -12.854 -7.694 7.913 1.00 88.56 162 TYR A CA 1
ATOM 1297 C C . TYR A 1 162 ? -12.027 -6.511 7.421 1.00 88.56 162 TYR A C 1
ATOM 1299 O O . TYR A 1 162 ? -10.941 -6.699 6.875 1.00 88.56 162 TYR A O 1
ATOM 1307 N N . LEU A 1 163 ? -12.538 -5.298 7.623 1.00 89.00 163 LEU A N 1
ATOM 1308 C CA . LEU A 1 163 ? -11.832 -4.063 7.308 1.00 89.00 163 LEU A CA 1
ATOM 1309 C C . LEU A 1 163 ? -11.289 -3.450 8.599 1.00 89.00 163 LEU A C 1
ATOM 1311 O O . LEU A 1 163 ? -12.048 -3.128 9.511 1.00 89.00 163 LEU A O 1
ATOM 1315 N N . HIS A 1 164 ? -9.973 -3.276 8.658 1.00 88.69 164 HIS A N 1
ATOM 1316 C CA . HIS A 1 164 ? -9.305 -2.553 9.732 1.00 88.69 164 HIS A CA 1
ATOM 1317 C C . HIS A 1 164 ? -8.860 -1.195 9.202 1.00 88.69 164 HIS A C 1
ATOM 1319 O O . HIS A 1 164 ? -7.950 -1.125 8.380 1.00 88.69 164 HIS A O 1
ATOM 1325 N N . LEU A 1 165 ? -9.500 -0.127 9.675 1.00 88.06 165 LEU A N 1
ATOM 1326 C CA . LEU A 1 165 ? -9.108 1.240 9.352 1.00 88.06 165 LEU A CA 1
ATOM 1327 C C . LEU A 1 165 ? -8.145 1.770 10.412 1.00 88.06 165 LEU A C 1
ATOM 1329 O O . LEU A 1 165 ? -8.298 1.508 11.605 1.00 88.06 165 LEU A O 1
ATOM 1333 N N . SER A 1 166 ? -7.142 2.514 9.964 1.00 87.12 166 SER A N 1
ATOM 1334 C CA . SER A 1 166 ? -6.189 3.195 10.833 1.00 87.12 166 SER A CA 1
ATOM 1335 C C . SER A 1 166 ? -5.881 4.562 10.255 1.00 87.12 166 SER A C 1
ATOM 1337 O O . SER A 1 166 ? -5.810 4.698 9.036 1.00 87.12 166 SER A O 1
ATOM 1339 N N . PHE A 1 167 ? -5.641 5.539 11.122 1.00 86.12 167 PHE A N 1
ATOM 1340 C CA . PHE A 1 167 ? -5.282 6.891 10.723 1.00 86.12 167 PHE A CA 1
ATOM 1341 C C . PHE A 1 167 ? -3.904 7.237 11.304 1.00 86.12 167 PHE A C 1
ATOM 1343 O O . PHE A 1 167 ? -3.812 7.691 12.439 1.00 86.12 167 PHE A O 1
ATOM 1350 N N . PRO A 1 168 ? -2.795 6.966 10.591 1.00 88.00 168 PRO A N 1
ATOM 1351 C CA . PRO A 1 168 ? -1.448 7.105 11.151 1.00 88.00 168 PRO A CA 1
ATOM 1352 C C . PRO A 1 168 ? -1.068 8.540 11.528 1.00 88.00 168 PRO A C 1
ATOM 1354 O O . PRO A 1 168 ? -0.231 8.735 12.408 1.00 88.00 168 PRO A O 1
ATOM 1357 N N . LEU A 1 169 ? -1.670 9.540 10.875 1.00 88.31 169 LEU A N 1
ATOM 1358 C CA . LEU A 1 169 ? -1.327 10.949 11.074 1.00 88.31 169 LEU A CA 1
ATOM 1359 C C . LEU A 1 169 ? -1.592 11.419 12.506 1.00 88.31 169 LEU A C 1
ATOM 1361 O O . LEU A 1 169 ? -0.756 12.132 13.050 1.00 88.31 169 LEU A O 1
ATOM 1365 N N . ILE A 1 170 ? -2.670 10.957 13.152 1.00 86.94 170 ILE A N 1
ATOM 1366 C CA . ILE A 1 170 ? -2.929 11.319 14.554 1.00 86.94 170 ILE A CA 1
ATOM 1367 C C . ILE A 1 170 ? -1.827 10.795 15.480 1.00 86.94 170 ILE A C 1
ATOM 1369 O O . ILE A 1 170 ? -1.392 11.501 16.378 1.00 86.94 170 ILE A O 1
ATOM 1373 N N . ILE A 1 171 ? -1.297 9.596 15.214 1.00 90.50 171 ILE A N 1
ATOM 1374 C CA . ILE A 1 171 ? -0.189 9.026 15.991 1.00 90.50 171 ILE A CA 1
ATOM 1375 C C . ILE A 1 171 ? 1.096 9.819 15.760 1.00 90.50 171 ILE A C 1
ATOM 1377 O O . ILE A 1 171 ? 1.824 10.092 16.712 1.00 90.50 171 ILE A O 1
ATOM 1381 N N . ILE A 1 172 ? 1.382 10.192 14.510 1.00 91.00 172 ILE A N 1
ATOM 1382 C CA . ILE A 1 172 ? 2.555 11.007 14.173 1.00 91.00 172 ILE A CA 1
ATOM 1383 C C . ILE A 1 172 ? 2.475 12.360 14.883 1.00 91.00 172 ILE A C 1
ATOM 1385 O O . ILE A 1 172 ? 3.460 12.779 15.488 1.00 91.00 172 ILE A O 1
ATOM 1389 N N . GLU A 1 173 ? 1.311 13.007 14.869 1.00 89.62 173 GLU A N 1
ATOM 1390 C CA . GLU A 1 173 ? 1.146 14.301 15.520 1.00 89.62 173 GLU A CA 1
ATOM 1391 C C . GLU A 1 173 ? 1.225 14.201 17.044 1.00 89.62 173 GLU A C 1
ATOM 1393 O O . GLU A 1 173 ? 1.939 14.979 17.673 1.00 89.62 173 GLU A O 1
ATOM 1398 N N . SER A 1 174 ? 0.610 13.187 17.654 1.00 88.88 174 SER A N 1
ATOM 1399 C CA . SER A 1 174 ? 0.774 12.943 19.090 1.00 88.88 174 SER A CA 1
ATOM 1400 C C . SER A 1 174 ? 2.234 12.687 19.472 1.00 88.88 174 SER A C 1
ATOM 1402 O O . SER A 1 174 ? 2.681 13.149 20.519 1.00 88.88 174 SER A O 1
ATOM 1404 N N . VAL A 1 175 ? 3.020 12.015 18.621 1.00 92.56 175 VAL A N 1
ATOM 1405 C CA . VAL A 1 175 ? 4.473 11.880 18.828 1.00 92.56 175 VAL A CA 1
ATOM 1406 C C . VAL A 1 175 ? 5.188 13.226 18.687 1.00 92.56 175 VAL A C 1
ATOM 1408 O O . VAL A 1 175 ? 6.109 13.495 19.455 1.00 92.56 175 VAL A O 1
ATOM 1411 N N . ASN A 1 176 ? 4.785 14.081 17.743 1.00 91.44 176 ASN A N 1
ATOM 1412 C CA . ASN A 1 176 ? 5.374 15.411 17.582 1.00 91.44 176 ASN A CA 1
ATOM 1413 C C . ASN A 1 176 ? 5.163 16.294 18.818 1.00 91.44 176 ASN A C 1
ATOM 1415 O O . ASN A 1 176 ? 6.073 17.041 19.184 1.00 91.44 176 ASN A O 1
ATOM 1419 N N . LEU A 1 177 ? 3.988 16.188 19.441 1.00 88.69 177 LEU A N 1
ATOM 1420 C CA . LEU A 1 177 ? 3.622 16.924 20.649 1.00 88.69 177 LEU A CA 1
ATOM 1421 C C . LEU A 1 177 ? 4.306 16.360 21.900 1.00 88.69 177 LEU A C 1
ATOM 1423 O O . LEU A 1 177 ? 4.795 17.130 22.718 1.00 88.69 177 LEU A O 1
ATOM 1427 N N . ALA A 1 178 ? 4.382 15.033 22.034 1.00 90.75 178 ALA A N 1
ATOM 1428 C CA . ALA A 1 178 ? 4.935 14.379 23.223 1.00 90.75 178 ALA A CA 1
ATOM 1429 C C . ALA A 1 178 ? 6.473 14.268 23.230 1.00 90.75 178 ALA A C 1
ATOM 1431 O O . ALA A 1 178 ? 7.066 14.014 24.277 1.00 90.75 178 ALA A O 1
ATOM 1432 N N . PHE A 1 179 ? 7.141 14.411 22.076 1.00 93.31 179 PHE A N 1
ATOM 1433 C CA . PHE A 1 179 ? 8.585 14.189 21.963 1.00 93.31 179 PHE A CA 1
ATOM 1434 C C . PHE A 1 179 ? 9.307 15.271 21.162 1.00 93.31 179 PHE A C 1
ATOM 1436 O O . PHE A 1 179 ? 8.889 15.693 20.077 1.00 93.31 179 PHE A O 1
ATOM 1443 N N . ILE A 1 180 ? 10.494 15.629 21.654 1.00 92.25 180 ILE A N 1
ATOM 1444 C CA . ILE A 1 180 ? 11.448 16.472 20.933 1.00 92.25 180 ILE A CA 1
ATOM 1445 C C . ILE A 1 180 ? 11.948 15.790 19.657 1.00 92.25 180 ILE A C 1
ATOM 1447 O O . ILE A 1 180 ? 12.057 14.565 19.576 1.00 92.25 180 ILE A O 1
ATOM 1451 N N . GLU A 1 181 ? 12.301 16.601 18.660 1.00 93.12 181 GLU A N 1
ATOM 1452 C CA . GLU A 1 181 ? 12.591 16.164 17.288 1.00 93.12 181 GLU A CA 1
ATOM 1453 C C . GLU A 1 181 ? 13.566 14.980 17.197 1.00 93.12 181 GLU A C 1
ATOM 1455 O O . GLU A 1 181 ? 13.312 14.018 16.467 1.00 93.12 181 GLU A O 1
ATOM 1460 N N . LYS A 1 182 ? 14.638 15.005 18.001 1.00 93.88 182 LYS A N 1
ATOM 1461 C CA . LYS A 1 182 ? 15.682 13.968 18.008 1.00 93.88 182 LYS A CA 1
ATOM 1462 C C . LYS A 1 182 ? 15.154 12.567 18.358 1.00 93.88 182 LYS A C 1
ATOM 1464 O O . LYS A 1 182 ? 15.719 11.575 17.901 1.00 93.88 182 LYS A O 1
ATOM 1469 N N . ASP A 1 183 ? 14.079 12.479 19.146 1.00 93.75 183 ASP A N 1
ATOM 1470 C CA . ASP A 1 183 ? 13.542 11.217 19.662 1.00 93.75 183 ASP A CA 1
ATOM 1471 C C . ASP A 1 183 ? 12.364 10.688 18.828 1.00 93.75 183 ASP A C 1
ATOM 1473 O O . ASP A 1 183 ? 12.112 9.480 18.816 1.00 93.75 183 ASP A O 1
ATOM 1477 N N . ARG A 1 184 ? 11.693 11.541 18.040 1.00 94.00 184 ARG A N 1
ATOM 1478 C CA . ARG A 1 184 ? 10.478 11.192 17.272 1.00 94.00 184 ARG A CA 1
ATOM 1479 C C . ARG A 1 184 ? 10.658 9.969 16.376 1.00 94.00 184 ARG A C 1
ATOM 1481 O O . ARG A 1 184 ? 9.854 9.041 16.413 1.00 94.00 184 ARG A O 1
ATOM 1488 N N . LYS A 1 185 ? 11.752 9.911 15.606 1.00 92.06 185 LYS A N 1
ATOM 1489 C CA . LYS A 1 185 ? 12.040 8.771 14.713 1.00 92.06 185 LYS A CA 1
ATOM 1490 C C . LYS A 1 185 ? 12.227 7.466 15.492 1.00 92.06 185 LYS A C 1
ATOM 1492 O O . LYS A 1 185 ? 11.764 6.412 15.053 1.00 92.06 185 LYS A O 1
ATOM 1497 N N . LYS A 1 186 ? 12.897 7.531 16.647 1.00 93.94 186 LYS A N 1
ATOM 1498 C CA . LYS A 1 186 ? 13.097 6.378 17.532 1.00 93.94 186 LYS A CA 1
ATOM 1499 C C . LYS A 1 186 ? 11.759 5.910 18.102 1.00 93.94 186 LYS A C 1
ATOM 1501 O O . LYS A 1 186 ? 11.477 4.716 18.047 1.00 93.94 186 LYS A O 1
ATOM 1506 N N . VAL A 1 187 ? 10.921 6.834 18.571 1.00 94.81 187 VAL A N 1
ATOM 1507 C CA . VAL A 1 187 ? 9.584 6.542 19.111 1.00 94.81 187 VAL A CA 1
ATOM 1508 C C . VAL A 1 187 ? 8.678 5.911 18.056 1.00 94.81 187 VAL A C 1
ATOM 1510 O O . VAL A 1 187 ? 8.110 4.854 18.315 1.00 94.81 187 VAL A O 1
ATOM 1513 N N . LEU A 1 188 ? 8.607 6.463 16.841 1.00 93.31 188 LEU A N 1
ATOM 1514 C CA . LEU A 1 188 ? 7.844 5.861 15.738 1.00 93.31 188 LEU A CA 1
ATOM 1515 C C . LEU A 1 188 ? 8.330 4.436 15.416 1.00 93.31 188 LEU A C 1
ATOM 1517 O O . LEU A 1 188 ? 7.520 3.541 15.167 1.00 93.31 188 LEU A O 1
ATOM 1521 N N . GLY A 1 189 ? 9.643 4.194 15.486 1.00 91.44 189 GLY A N 1
ATOM 1522 C CA . GLY A 1 189 ? 10.221 2.853 15.364 1.00 91.44 189 GLY A CA 1
ATOM 1523 C C . GLY A 1 189 ? 9.776 1.897 16.478 1.00 91.44 189 GLY A C 1
ATOM 1524 O O . GLY A 1 189 ? 9.423 0.750 16.198 1.00 91.44 189 GLY A O 1
ATOM 1525 N N . LEU A 1 190 ? 9.735 2.365 17.729 1.00 94.12 190 LEU A N 1
ATOM 1526 C CA . LEU A 1 190 ? 9.233 1.589 18.869 1.00 94.12 190 LEU A CA 1
ATOM 1527 C C . LEU A 1 190 ? 7.733 1.293 18.739 1.00 94.12 190 LEU A C 1
ATOM 1529 O O . LEU A 1 190 ? 7.322 0.164 18.999 1.00 94.12 190 LEU A O 1
ATOM 1533 N N . ILE A 1 191 ? 6.931 2.254 18.267 1.00 92.88 191 ILE A N 1
ATOM 1534 C CA . ILE A 1 191 ? 5.500 2.065 17.984 1.00 92.88 191 ILE A CA 1
ATOM 1535 C C . ILE A 1 191 ? 5.306 0.983 16.919 1.00 92.88 191 ILE A C 1
ATOM 1537 O O . ILE A 1 191 ? 4.547 0.038 17.145 1.00 92.88 191 ILE A O 1
ATOM 1541 N N . LYS A 1 192 ? 6.034 1.064 15.795 1.00 89.44 192 LYS A N 1
ATOM 1542 C CA . LYS A 1 192 ? 6.004 0.046 14.728 1.00 89.44 192 LYS A CA 1
ATOM 1543 C C . LYS A 1 192 ? 6.380 -1.341 15.264 1.00 89.44 192 LYS A C 1
ATOM 1545 O O . LYS A 1 192 ? 5.760 -2.334 14.893 1.00 89.44 192 LYS A O 1
ATOM 1550 N N . GLY A 1 193 ? 7.357 -1.403 16.170 1.00 89.44 193 GLY A N 1
ATOM 1551 C CA . GLY A 1 193 ? 7.783 -2.626 16.855 1.00 89.44 193 GLY A CA 1
ATOM 1552 C C . GLY A 1 193 ? 6.905 -3.062 18.034 1.00 89.44 193 GLY A C 1
ATOM 1553 O O . GLY A 1 193 ? 7.236 -4.060 18.669 1.00 89.44 193 GLY A O 1
ATOM 1554 N N . LYS A 1 194 ? 5.820 -2.336 18.353 1.00 89.81 194 LYS A N 1
ATOM 1555 C CA . LYS A 1 194 ? 4.951 -2.554 19.530 1.00 89.81 194 LYS A CA 1
ATOM 1556 C C . LYS A 1 194 ? 5.706 -2.569 20.869 1.00 89.81 194 LYS A C 1
ATOM 1558 O O . LYS A 1 194 ? 5.286 -3.210 21.829 1.00 89.81 194 LYS A O 1
ATOM 1563 N N . ARG A 1 195 ? 6.827 -1.851 20.945 1.00 90.44 195 ARG A N 1
ATOM 1564 C CA . ARG A 1 195 ? 7.698 -1.734 22.122 1.00 90.44 195 ARG A CA 1
ATOM 1565 C C . ARG A 1 195 ? 7.285 -0.543 22.987 1.00 90.44 195 ARG A C 1
ATOM 1567 O O . ARG A 1 195 ? 8.028 0.421 23.147 1.00 90.44 195 ARG A O 1
ATOM 1574 N N . TYR A 1 196 ? 6.058 -0.590 23.495 1.00 89.75 196 TYR A N 1
ATOM 1575 C CA . TYR A 1 196 ? 5.419 0.540 24.176 1.00 89.75 196 TYR A CA 1
ATOM 1576 C C . TYR A 1 196 ? 6.059 0.898 25.524 1.00 89.75 196 TYR A C 1
ATOM 1578 O O . TYR A 1 196 ? 6.097 2.073 25.883 1.00 89.75 196 TYR A O 1
ATOM 1586 N N . ASP A 1 197 ? 6.619 -0.075 26.243 1.00 88.19 197 ASP A N 1
ATOM 1587 C CA . ASP A 1 197 ? 7.274 0.182 27.533 1.00 88.19 197 ASP A CA 1
ATOM 1588 C C . ASP A 1 197 ? 8.545 1.029 27.390 1.00 88.19 197 ASP A C 1
ATOM 1590 O O . ASP A 1 197 ? 8.796 1.919 28.201 1.00 88.19 197 ASP A O 1
ATOM 1594 N N . ASP A 1 198 ? 9.295 0.837 26.303 1.00 89.62 198 ASP A N 1
ATOM 1595 C CA . ASP A 1 198 ? 10.505 1.613 26.020 1.00 89.62 198 ASP A CA 1
ATOM 1596 C C . ASP A 1 198 ? 10.194 3.093 25.738 1.00 89.62 198 ASP A C 1
ATOM 1598 O O . ASP A 1 198 ? 11.016 3.964 26.018 1.00 89.62 198 ASP A O 1
ATOM 1602 N N . ILE A 1 199 ? 8.994 3.400 25.230 1.00 90.06 199 ILE A N 1
ATOM 1603 C CA . ILE A 1 199 ? 8.550 4.772 24.938 1.00 90.06 199 ILE A CA 1
ATOM 1604 C C . ILE A 1 199 ? 8.364 5.573 26.233 1.00 90.06 199 ILE A C 1
ATOM 1606 O O . ILE A 1 199 ? 8.752 6.738 26.287 1.00 90.06 199 ILE A O 1
ATOM 1610 N N . LYS A 1 200 ? 7.852 4.944 27.305 1.00 83.38 200 LYS A N 1
ATOM 1611 C CA . LYS A 1 200 ? 7.629 5.612 28.604 1.00 83.38 200 LYS A CA 1
ATOM 1612 C C . LYS A 1 200 ? 8.914 6.155 29.224 1.00 83.38 200 LYS A C 1
ATOM 1614 O O . LYS A 1 200 ? 8.861 7.100 29.997 1.00 83.38 200 LYS A O 1
ATOM 1619 N N . SER A 1 201 ? 10.053 5.543 28.903 1.00 84.00 201 SER A N 1
ATOM 1620 C CA . SER A 1 201 ? 11.365 5.981 29.390 1.00 84.00 201 SER A CA 1
ATOM 1621 C C . SER A 1 201 ? 11.946 7.179 28.633 1.00 84.00 201 SER A C 1
ATOM 1623 O O . SER A 1 201 ? 12.922 7.765 29.092 1.00 84.00 201 SER A O 1
ATOM 1625 N N . LEU A 1 202 ? 11.375 7.528 27.475 1.00 84.88 202 LEU A N 1
ATOM 1626 C CA . LEU A 1 202 ? 11.870 8.591 26.597 1.00 84.88 202 LEU A CA 1
ATOM 1627 C C . LEU A 1 202 ? 11.055 9.885 26.704 1.00 84.88 202 LEU A C 1
ATOM 1629 O O . LEU A 1 202 ? 11.559 10.933 26.317 1.00 84.88 202 LEU A O 1
ATOM 1633 N N . GLY A 1 203 ? 9.803 9.801 27.157 1.00 79.50 203 GLY A N 1
ATOM 1634 C CA . GLY A 1 203 ? 8.882 10.935 27.223 1.00 79.50 203 GLY A CA 1
ATOM 1635 C C . GLY A 1 203 ? 8.829 11.550 28.616 1.00 79.50 203 GLY A C 1
ATOM 1636 O O . GLY A 1 203 ? 9.023 10.859 29.619 1.00 79.50 203 GLY A O 1
ATOM 1637 N N . GLU A 1 204 ? 8.526 12.843 28.682 1.00 83.94 204 GLU A N 1
ATOM 1638 C CA . GLU A 1 204 ? 8.116 13.468 29.937 1.00 83.94 204 GLU A CA 1
ATOM 1639 C C . GLU A 1 204 ? 6.729 12.945 30.321 1.00 83.94 204 GLU A C 1
ATOM 1641 O O . GLU A 1 204 ? 5.884 12.698 29.463 1.00 83.94 204 GLU A O 1
ATOM 1646 N N . LYS A 1 205 ? 6.491 12.717 31.615 1.00 86.12 205 LYS A N 1
ATOM 1647 C CA . LYS A 1 205 ? 5.172 12.287 32.096 1.00 86.12 205 LYS A CA 1
ATOM 1648 C C . LYS A 1 205 ? 4.224 13.482 32.093 1.00 86.12 205 LYS A C 1
ATOM 1650 O O . LYS A 1 205 ? 4.043 14.122 33.126 1.00 86.12 205 LYS A O 1
ATOM 1655 N N . ASP A 1 206 ? 3.669 13.772 30.926 1.00 85.25 206 ASP A N 1
ATOM 1656 C CA . ASP A 1 206 ? 2.748 14.870 30.678 1.00 85.25 206 ASP A CA 1
ATOM 1657 C C . ASP A 1 206 ? 1.447 14.390 30.008 1.00 85.25 206 ASP A C 1
ATOM 1659 O O . ASP A 1 206 ? 1.269 13.211 29.685 1.00 85.25 206 ASP A O 1
ATOM 1663 N N . HIS A 1 207 ? 0.526 15.333 29.801 1.00 85.00 207 HIS A N 1
ATOM 1664 C CA . HIS A 1 207 ? -0.760 15.079 29.147 1.00 85.00 207 HIS A CA 1
ATOM 1665 C C . HIS A 1 207 ? -0.597 14.538 27.714 1.00 85.00 207 HIS A C 1
ATOM 1667 O O . HIS A 1 207 ? -1.358 13.671 27.290 1.00 85.00 207 HIS A O 1
ATOM 1673 N N . ASN A 1 208 ? 0.427 14.980 26.974 1.00 86.38 208 ASN A N 1
ATOM 1674 C CA . ASN A 1 208 ? 0.661 14.551 25.590 1.00 86.38 208 ASN A CA 1
ATOM 1675 C C . ASN A 1 208 ? 1.092 13.082 25.504 1.00 86.38 208 ASN A C 1
ATOM 1677 O O . ASN A 1 208 ? 0.657 12.350 24.608 1.00 86.38 208 ASN A O 1
ATOM 1681 N N . LEU A 1 209 ? 1.931 12.629 26.439 1.00 88.88 209 LEU A N 1
ATOM 1682 C CA . LEU A 1 209 ? 2.332 11.231 26.529 1.00 88.88 209 LEU A CA 1
ATOM 1683 C C . LEU A 1 209 ? 1.127 10.335 26.853 1.00 88.88 209 LEU A C 1
ATOM 1685 O O . LEU A 1 209 ? 0.973 9.270 26.248 1.00 88.88 209 LEU A O 1
ATOM 1689 N N . ASP A 1 210 ? 0.247 10.780 27.752 1.00 86.88 210 ASP A N 1
ATOM 1690 C CA . ASP A 1 210 ? -0.985 10.065 28.096 1.00 86.88 210 ASP A CA 1
ATOM 1691 C C . ASP A 1 210 ? -1.937 9.950 26.895 1.00 86.88 210 ASP A C 1
ATOM 1693 O O . ASP A 1 210 ? -2.448 8.857 26.621 1.00 86.88 210 ASP A O 1
ATOM 1697 N N . ILE A 1 211 ? -2.123 11.035 26.133 1.00 83.88 211 ILE A N 1
ATOM 1698 C CA . ILE A 1 211 ? -2.881 11.042 24.870 1.00 83.88 211 ILE A CA 1
ATOM 1699 C C . ILE A 1 211 ? -2.331 9.987 23.903 1.00 83.88 211 ILE A C 1
ATOM 1701 O O . ILE A 1 211 ? -3.086 9.151 23.395 1.00 83.88 211 ILE A O 1
ATOM 1705 N N . LEU A 1 212 ? -1.014 9.977 23.673 1.00 88.44 212 LEU A N 1
ATOM 1706 C CA . LEU A 1 212 ? -0.380 9.027 22.760 1.00 88.44 212 LEU A CA 1
ATOM 1707 C C . LEU A 1 212 ? -0.658 7.575 23.176 1.00 88.44 212 LEU A C 1
ATOM 1709 O O . LEU A 1 212 ? -1.030 6.752 22.338 1.00 88.44 212 LEU A O 1
ATOM 1713 N N . PHE A 1 213 ? -0.498 7.234 24.458 1.00 89.00 213 PHE A N 1
ATOM 1714 C CA . PHE A 1 213 ? -0.742 5.864 24.919 1.00 89.00 213 PHE A CA 1
ATOM 1715 C C . PHE A 1 213 ? -2.210 5.456 24.823 1.00 89.00 213 PHE A C 1
ATOM 1717 O O . PHE A 1 213 ? -2.483 4.301 24.484 1.00 89.00 213 PHE A O 1
ATOM 1724 N N . ARG A 1 214 ? -3.147 6.381 25.062 1.00 84.81 214 ARG A N 1
ATOM 1725 C CA . ARG A 1 214 ? -4.576 6.130 24.836 1.00 84.81 214 ARG A CA 1
ATOM 1726 C C . ARG A 1 214 ? -4.842 5.802 23.372 1.00 84.81 214 ARG A C 1
ATOM 1728 O O . ARG A 1 214 ? -5.437 4.763 23.097 1.00 84.81 214 ARG A O 1
ATOM 1735 N N . LEU A 1 215 ? -4.321 6.608 22.444 1.00 85.94 215 LEU A N 1
ATOM 1736 C CA . LEU A 1 215 ? -4.458 6.375 21.002 1.00 85.94 215 LEU A CA 1
ATOM 1737 C C . LEU A 1 215 ? -3.861 5.029 20.563 1.00 85.94 215 LEU A C 1
ATOM 1739 O O . LEU A 1 215 ? -4.466 4.314 19.770 1.00 85.94 215 LEU A O 1
ATOM 1743 N N . LEU A 1 216 ? -2.705 4.636 21.109 1.00 87.12 216 LEU A N 1
ATOM 1744 C CA . LEU A 1 216 ? -2.060 3.353 20.793 1.00 87.12 216 LEU A CA 1
ATOM 1745 C C . LEU A 1 216 ? -2.846 2.130 21.290 1.00 87.12 216 LEU A C 1
ATOM 1747 O O . LEU A 1 216 ? -2.735 1.043 20.715 1.00 87.12 216 LEU A O 1
ATOM 1751 N N . GLN A 1 217 ? -3.617 2.286 22.364 1.00 82.12 217 GLN A N 1
ATOM 1752 C CA . GLN A 1 217 ? -4.465 1.230 22.924 1.00 82.12 217 GLN A CA 1
ATOM 1753 C C . GLN A 1 217 ? -5.867 1.211 22.305 1.00 82.12 217 GLN A C 1
ATOM 1755 O O . GLN A 1 217 ? -6.620 0.256 22.512 1.00 82.12 217 GLN A O 1
ATOM 1760 N N . PHE A 1 218 ? -6.206 2.233 21.521 1.00 75.19 218 PHE A N 1
ATOM 1761 C CA . PHE A 1 218 ? -7.538 2.438 20.987 1.00 75.19 218 PHE A CA 1
ATOM 1762 C C . PHE A 1 218 ? -7.850 1.430 19.855 1.00 75.19 218 PHE A C 1
ATOM 1764 O O . PHE A 1 218 ? -7.318 1.514 18.749 1.00 75.19 218 PHE A O 1
ATOM 1771 N N . LYS A 1 219 ? -8.711 0.437 20.135 1.00 74.94 219 LYS A N 1
ATOM 1772 C CA . LYS A 1 219 ? -9.374 -0.442 19.155 1.00 74.94 219 LYS A CA 1
ATOM 1773 C C . LYS A 1 219 ? -10.884 -0.558 19.400 1.00 74.94 219 LYS A C 1
ATOM 1775 O O . LYS A 1 219 ? -11.309 -0.845 20.517 1.00 74.94 219 LYS A O 1
ATOM 1780 N N . GLY A 1 220 ? -11.687 -0.447 18.342 1.00 76.88 220 GLY A N 1
ATOM 1781 C CA . GLY A 1 220 ? -13.142 -0.606 18.407 1.00 76.88 220 GLY A CA 1
ATOM 1782 C C . GLY A 1 220 ? -13.780 -0.775 17.030 1.00 76.88 220 GLY A C 1
ATOM 1783 O O . GLY A 1 220 ? -13.086 -0.743 16.016 1.00 76.88 220 GLY A O 1
ATOM 1784 N N . THR A 1 221 ? -15.091 -1.033 17.002 1.00 75.75 221 THR A N 1
ATOM 1785 C CA . THR A 1 221 ? -15.797 -1.554 15.813 1.00 75.75 221 THR A CA 1
ATOM 1786 C C . THR A 1 221 ? -17.042 -0.764 15.396 1.00 75.75 221 THR A C 1
ATOM 1788 O O . THR A 1 221 ? -17.704 -1.156 14.438 1.00 75.75 221 THR A O 1
ATOM 1791 N N . ASN A 1 222 ? -17.405 0.324 16.084 1.00 69.25 222 ASN A N 1
ATOM 1792 C CA . ASN A 1 222 ? -18.629 1.084 15.795 1.00 69.25 222 ASN A CA 1
ATOM 1793 C C . ASN A 1 222 ? -18.418 2.605 15.865 1.00 69.25 222 ASN A C 1
ATOM 1795 O O . ASN A 1 222 ? -17.429 3.075 16.406 1.00 69.25 222 ASN A O 1
ATOM 1799 N N . ALA A 1 223 ? -19.352 3.396 15.333 1.00 71.75 223 ALA A N 1
ATOM 1800 C CA . ALA A 1 223 ? -19.238 4.860 15.335 1.00 71.75 223 ALA A CA 1
ATOM 1801 C C . ALA A 1 223 ? -19.265 5.469 16.752 1.00 71.75 223 ALA A C 1
ATOM 1803 O O . ALA A 1 223 ? -18.598 6.469 17.012 1.00 71.75 223 ALA A O 1
ATOM 1804 N N . SER A 1 224 ? -19.976 4.836 17.694 1.00 68.50 224 SER A N 1
ATOM 1805 C CA . SER A 1 224 ? -19.969 5.227 19.112 1.00 68.50 224 SER A CA 1
ATOM 1806 C C . SER A 1 224 ? -18.558 5.214 19.704 1.00 68.50 224 SER A C 1
ATOM 1808 O O . SER A 1 224 ? -18.245 6.017 20.575 1.00 68.50 224 SER A O 1
ATOM 1810 N N . TYR A 1 225 ? -17.688 4.353 19.180 1.00 71.00 225 TYR A N 1
ATOM 1811 C CA . TYR A 1 225 ? -16.284 4.279 19.542 1.00 71.00 225 TYR A CA 1
ATOM 1812 C C . TYR A 1 225 ? -15.509 5.560 19.216 1.00 71.00 225 TYR A C 1
ATOM 1814 O O . TYR A 1 225 ? -14.761 6.057 20.052 1.00 71.00 225 TYR A O 1
ATOM 1822 N N . LEU A 1 226 ? -15.723 6.127 18.026 1.00 73.06 226 LEU A N 1
ATOM 1823 C CA . LEU A 1 226 ? -15.096 7.387 17.622 1.00 73.06 226 LEU A CA 1
ATOM 1824 C C . LEU A 1 226 ? -15.642 8.565 18.432 1.00 73.06 226 LEU A C 1
ATOM 1826 O O . LEU A 1 226 ? -14.891 9.469 18.775 1.00 73.06 226 LEU A O 1
ATOM 1830 N N . ASN A 1 227 ? -16.925 8.534 18.798 1.00 75.06 227 ASN A N 1
ATOM 1831 C CA . ASN A 1 227 ? -17.506 9.565 19.659 1.00 75.06 227 ASN A CA 1
ATOM 1832 C C . ASN A 1 227 ? -16.891 9.555 21.064 1.00 75.06 227 ASN A C 1
ATOM 1834 O O . ASN A 1 227 ? -16.610 10.626 21.592 1.00 75.06 227 ASN A O 1
ATOM 1838 N N . ASN A 1 228 ? -16.624 8.373 21.629 1.00 72.25 228 ASN A N 1
ATOM 1839 C CA . ASN A 1 228 ? -15.913 8.255 22.906 1.00 72.25 228 ASN A CA 1
ATOM 1840 C C . ASN A 1 228 ? -14.478 8.787 22.798 1.00 72.25 228 ASN A C 1
ATOM 1842 O O . ASN A 1 228 ? -14.011 9.485 23.690 1.00 72.25 228 ASN A O 1
ATOM 1846 N N . LEU A 1 229 ? -13.799 8.514 21.678 1.00 72.50 229 LEU A N 1
ATOM 1847 C CA . LEU A 1 229 ? -12.476 9.080 21.420 1.00 72.50 229 LEU A CA 1
ATOM 1848 C C . LEU A 1 229 ? -12.521 10.610 21.419 1.00 72.50 229 LEU A C 1
ATOM 1850 O O . LEU A 1 229 ? -11.719 11.250 22.082 1.00 72.50 229 LEU A O 1
ATOM 1854 N N . LYS A 1 230 ? -13.488 11.194 20.703 1.00 74.88 230 LYS A N 1
ATOM 1855 C CA . LYS A 1 230 ? -13.663 12.649 20.618 1.00 74.88 230 LYS A CA 1
ATOM 1856 C C . LYS A 1 230 ? -14.035 13.285 21.952 1.00 74.88 230 LYS A C 1
ATOM 1858 O O . LYS A 1 230 ? -13.673 14.430 22.175 1.00 74.88 230 LYS A O 1
ATOM 1863 N N . SER A 1 231 ? -14.780 12.592 22.815 1.00 72.00 231 SER A N 1
ATOM 1864 C CA . SER A 1 231 ? -15.117 13.113 24.145 1.00 72.00 231 SER A CA 1
ATOM 1865 C C . SER A 1 231 ? -13.954 13.051 25.130 1.00 72.00 231 SER A C 1
ATOM 1867 O O . SER A 1 231 ? -13.947 13.808 26.095 1.00 72.00 231 SER A O 1
ATOM 1869 N N . ASP A 1 232 ? -13.004 12.144 24.900 1.00 66.12 232 ASP A N 1
ATOM 1870 C CA . ASP A 1 232 ? -11.835 11.954 25.758 1.00 66.12 232 ASP A CA 1
ATOM 1871 C C . ASP A 1 232 ? -10.723 12.987 25.498 1.00 66.12 232 ASP A C 1
ATOM 1873 O O . ASP A 1 232 ? -9.817 13.108 26.324 1.00 66.12 232 ASP A O 1
ATOM 1877 N N . PHE A 1 233 ? -10.795 13.728 24.386 1.00 69.06 233 PHE A N 1
ATOM 1878 C CA . PHE A 1 233 ? -9.838 14.773 24.014 1.00 69.06 233 PHE A CA 1
ATOM 1879 C C . PHE A 1 233 ? -10.472 16.158 24.104 1.00 69.06 233 PHE A C 1
ATOM 1881 O O . PHE A 1 23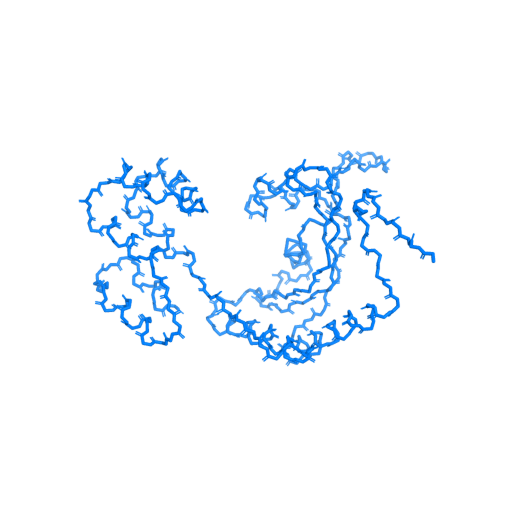3 ? -11.612 16.373 23.684 1.00 69.06 233 PHE A O 1
ATOM 1888 N N . ASP A 1 234 ? -9.740 17.110 24.679 1.00 62.88 234 ASP A N 1
ATOM 1889 C CA . ASP A 1 234 ? -10.251 18.465 24.844 1.00 62.88 234 ASP A CA 1
ATOM 1890 C C . ASP A 1 234 ? -10.230 19.213 23.499 1.00 62.88 234 ASP A C 1
ATOM 1892 O O . ASP A 1 234 ? -9.303 19.073 22.700 1.00 62.88 234 ASP A O 1
ATOM 1896 N N . LYS A 1 235 ? -11.228 20.065 23.232 1.00 57.03 235 LYS A N 1
ATOM 1897 C CA . LYS A 1 235 ? -11.349 20.775 21.935 1.00 57.03 235 LYS A CA 1
ATOM 1898 C C . LYS A 1 235 ? -10.186 21.734 21.644 1.00 57.03 235 LYS A C 1
ATOM 1900 O O . LYS A 1 235 ? -10.083 22.255 20.535 1.00 57.03 235 LYS A O 1
ATOM 1905 N N . SER A 1 236 ? -9.365 22.015 22.652 1.00 51.94 236 SER A N 1
ATOM 1906 C CA . SER A 1 236 ? -8.172 22.857 22.579 1.00 51.94 236 SER A CA 1
ATOM 1907 C C . SER A 1 236 ? -6.933 22.114 22.059 1.00 51.94 236 SER A C 1
ATOM 1909 O O . SER A 1 236 ? -5.900 22.743 21.830 1.00 51.94 236 SER A O 1
ATOM 1911 N N . GLU A 1 237 ? -7.012 20.796 21.857 1.00 62.25 237 GLU A N 1
ATOM 1912 C CA . GLU A 1 237 ? -5.873 19.986 21.442 1.00 62.25 237 GLU A CA 1
ATOM 1913 C C . GLU A 1 237 ? -5.602 20.095 19.931 1.00 62.25 237 GLU A C 1
ATOM 1915 O O . GLU A 1 237 ? -6.492 19.930 19.094 1.00 62.25 237 GLU A O 1
ATOM 1920 N N . ASN A 1 238 ? -4.328 20.281 19.559 1.00 64.44 238 ASN A N 1
ATOM 1921 C CA . ASN A 1 238 ? -3.864 20.356 18.160 1.00 64.44 238 ASN A CA 1
ATOM 1922 C C . ASN A 1 238 ? -4.158 19.089 17.326 1.00 64.44 238 ASN A C 1
ATOM 1924 O O . ASN A 1 238 ? -3.958 19.086 16.107 1.00 64.44 238 ASN A O 1
ATOM 1928 N N . ILE A 1 239 ? -4.646 18.016 17.960 1.00 69.56 239 ILE A N 1
ATOM 1929 C CA . ILE A 1 239 ? -5.035 16.7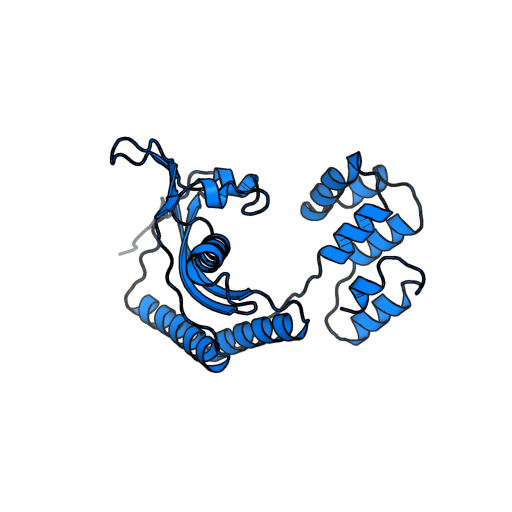70 17.298 1.00 69.56 239 ILE A CA 1
ATOM 1930 C C . ILE A 1 239 ? -6.506 16.727 16.854 1.00 69.56 239 ILE A C 1
ATOM 1932 O O . ILE A 1 239 ? -6.871 15.846 16.079 1.00 69.56 239 ILE A O 1
ATOM 1936 N N . GLN A 1 240 ? -7.346 17.680 17.275 1.00 69.44 240 GLN A N 1
ATOM 1937 C CA . GLN A 1 240 ? -8.791 17.650 17.014 1.00 69.44 240 GLN A CA 1
ATOM 1938 C C . GLN A 1 240 ? -9.131 17.649 15.514 1.00 69.44 240 GLN A C 1
ATOM 1940 O O . GLN A 1 240 ? -9.993 16.894 15.069 1.00 69.44 240 GLN A O 1
ATOM 1945 N N . GLN A 1 241 ? -8.380 18.407 14.709 1.00 71.31 241 GLN A N 1
ATOM 1946 C CA . GLN A 1 241 ? -8.530 18.434 13.247 1.00 71.31 241 GLN A CA 1
ATOM 1947 C C . GLN A 1 241 ? -8.372 17.052 12.586 1.00 71.31 241 GLN A C 1
ATOM 1949 O O . GLN A 1 241 ? -8.943 16.800 11.531 1.00 71.31 241 GLN A O 1
ATOM 1954 N N . TYR A 1 242 ? -7.614 16.145 13.209 1.00 73.75 242 TYR A N 1
ATOM 1955 C CA . TYR A 1 242 ? -7.397 14.784 12.722 1.00 73.75 242 TYR A CA 1
ATOM 1956 C C . TYR A 1 242 ? -8.494 13.815 13.167 1.00 73.75 242 TYR A C 1
ATOM 1958 O O . TYR A 1 242 ? -8.690 12.792 12.522 1.00 73.75 242 TYR A O 1
ATOM 1966 N N . LEU A 1 243 ? -9.202 14.124 14.257 1.00 70.50 243 LEU A N 1
ATOM 1967 C CA . LEU A 1 243 ? -10.355 13.354 14.728 1.00 70.50 243 LEU A CA 1
ATOM 1968 C C . LEU A 1 243 ? -11.626 13.676 13.933 1.00 70.50 243 LEU A C 1
ATOM 1970 O O . LEU A 1 243 ? -12.555 12.870 13.895 1.00 70.50 243 LEU A O 1
ATOM 1974 N N . ASP A 1 244 ? -11.696 14.868 13.346 1.00 69.19 244 ASP A N 1
ATOM 1975 C CA . ASP A 1 244 ? -12.858 15.347 12.596 1.00 69.19 244 ASP A CA 1
ATOM 1976 C C . ASP A 1 244 ? -12.830 15.003 11.100 1.00 69.19 244 ASP A C 1
ATOM 1978 O O . ASP A 1 244 ? -13.839 15.211 10.423 1.00 69.19 244 ASP A O 1
ATOM 1982 N N . ARG A 1 245 ? -11.721 14.434 10.616 1.00 65.12 245 ARG A N 1
ATOM 1983 C CA . ARG A 1 245 ? -11.575 13.880 9.264 1.00 65.12 245 ARG A CA 1
ATOM 1984 C C . ARG A 1 245 ? -12.099 12.446 9.188 1.00 65.12 245 ARG A C 1
ATOM 1986 O O . ARG A 1 245 ? -12.717 12.128 8.148 1.00 65.12 245 ARG A O 1
#

Radius of gyration: 22.26 Å; Cα contacts (8 Å, |Δi|>4): 258; chains: 1; bounding box: 46×68×56 Å

Solvent-accessible surface area (backbone atoms only — not comparable to full-atom values): 14810 Å² total; per-residue (Å²): 136,87,84,82,83,77,86,78,85,69,68,64,88,82,74,50,78,74,49,47,54,57,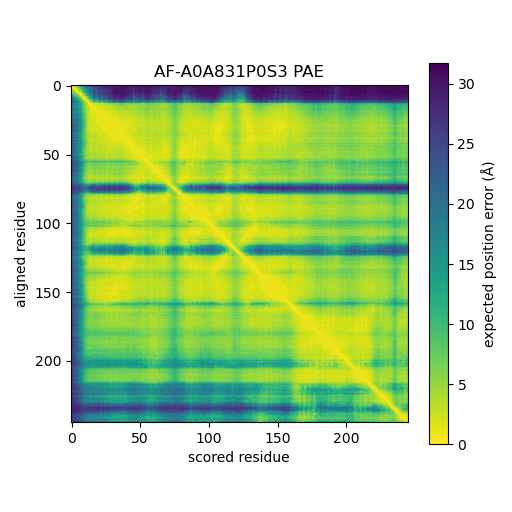50,50,44,43,53,50,32,40,54,55,47,37,50,74,74,64,29,42,81,53,83,76,67,61,66,39,63,38,61,66,55,66,38,89,85,65,45,57,76,77,56,55,76,25,45,48,69,46,75,55,82,86,63,88,75,76,45,50,29,18,44,31,61,47,66,66,60,48,49,50,50,50,36,63,77,76,41,65,91,51,70,60,48,43,37,26,36,78,44,68,28,30,34,37,38,99,86,64,75,42,58,38,79,44,82,44,76,52,71,48,71,46,70,60,91,50,64,65,51,57,51,49,54,53,48,49,54,53,52,25,42,44,68,53,67,48,93,78,82,88,85,84,86,82,68,68,64,53,57,53,50,33,39,60,72,34,33,61,78,90,48,36,67,57,46,54,50,28,58,77,67,68,41,61,74,66,46,64,79,74,41,65,97,46,72,44,43,53,51,39,53,51,60,76,68,65,78,81,91,54,72,70,50,56,51,53,55,57,70,74,49,64,91,86,43,94,58,47,74,63,75,74,102

Sequence (245 aa):
MKNHRNGIGSARSDLLPQDIIKFRKMETAFLERCRQFGYQEIKTSTIEPLHIFMATGALAPELLRNVYSFLDWGGWSRERVALRADSTISAARYYLDNLKENSHVKVCYIENHFRRGDTGQDVSERWQLGMENIGDDSSLSDVEIIFIALDTLKAAGFDTTYLHLSFPLIIIESVNLAFIEKDRKKVLGLIKGKRYDDIKSLGEKDHNLDILFRLLQFKGTNASYLNNLKSDFDKSENIQQYLDR

Nearest PDB structures (foldseek):
  5e3i-assembly1_A  TM=8.574E-01  e=1.597E-07  Acinetobacter baumannii
  5e3i-assembly1_B  TM=8.614E-01  e=2.379E-07  Acinetobacter baumannii
  4e51-assembly1_A  TM=6.125E-01  e=9.795E-09  Burkholderia thailandensis E264
  1adj-assembly1_A  TM=5.789E-01  e=4.308E-08  Thermus thermophilus
  1nj8-assembly1_A  TM=7.623E-01  e=1.403E-04  Methanocaldococcus jannaschii

Foldseek 3Di:
DDDDDDDDDDLDDDQDPVRVVLVVLLVVLLVVLCVVVPAAEDDFDQKAFLVLCVPVPNHDPLQNVFWAWDQDPPDDPSTIITGAADVVSRVVVVCVVPPVVPLWHKYKYWDWHWTAPSVNPRTDIDTDTDMDIHNDPDVVVVVSRVVSVVSSCVSSPNPDDDDDDDDCVLLLVLLVVFADPVCSVVVVVCLVVVVLVVVVVHTDPDPSNVLNVCSSPQDDDDPVSLVVNQVVDDPPDPSNVVSVD

pLDDT: mean 85.55, std 14.59, range [31.5, 98.56]